Protein AF-R4WTL4-F1 (afdb_monomer_lite)

Radius of gyration: 28.11 Å; chains: 1; bounding box: 78×69×82 Å

Sequence (299 aa):
MRVRALAAEENAMTRKTMFRAWVLAWLVVAAVAWLGGCRKTAESGSTSSSSTAPAPPPAPSPQPASPPPPVQISDAAATATAGAAADEPGQLDQQVRINSFPSPVPPPSAETSPLTLMFVKAKAGHTTTFGDVEDALRDLIDAAGYDWRQFYAFPGGFAMVTRVEQTRPDWTPMPPPNRWAVNVGEIKNWSIAEVVRRFASAPSGFYQVLVFIVTDQPVVTSGKQATYSDLTSKLPPGADRLPSAISTRNTADGTRCTVLIYEFRKADGQDAAVVVPGSISARDHLQRSALWAGLAGAP

Foldseek 3Di:
DVVVVVVVVVVVVVVVVVVVVVVVVVVVVVVVVVVPDDDDDDDDDDDDDDDDDDDDDDDDDDDDDDDDDDDDDDDDDDDDDDDDDDPDPQPVLQPDAWAAADVLHADFLAKDDWFDLLLQDDDPPDFAFLLSSVVSVCVLLVVLVFPAWFWHDYVAAIKIKTAKAFAAPQLFTDDPPLRPQLCLDPCQFDFLQSSQVSQVPGDFGKIKMKMKDWHLDDRHYDPDNDWSVNSNDGGGTGDRDDGCNRRVHGRDDRTTIMMGMWMWGDDPPDGITTNPNHPDHPLSNCVSSVNNCSRNPPD

Structure (mmCIF, N/CA/C/O backbone):
data_AF-R4WTL4-F1
#
_entry.id   AF-R4WTL4-F1
#
loop_
_atom_site.group_PDB
_atom_site.id
_atom_site.type_symbol
_atom_site.label_atom_id
_atom_site.label_alt_id
_atom_site.label_comp_id
_atom_site.label_asym_id
_atom_site.label_entity_id
_atom_site.label_seq_id
_atom_site.pdbx_PDB_ins_code
_atom_site.Cartn_x
_atom_site.Cartn_y
_atom_site.Cartn_z
_atom_site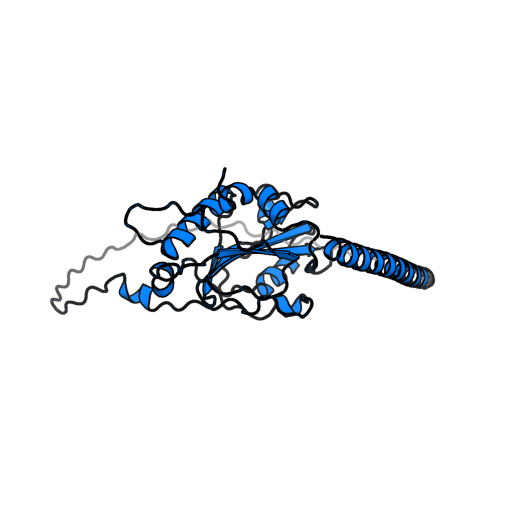.occupancy
_atom_site.B_iso_or_equiv
_atom_site.auth_seq_id
_atom_site.auth_comp_id
_atom_site.auth_asym_id
_atom_site.auth_atom_id
_atom_site.pdbx_PDB_model_num
ATOM 1 N N . MET A 1 1 ? -27.422 26.996 -10.472 1.00 51.03 1 MET A N 1
ATOM 2 C CA . MET A 1 1 ? -26.862 25.992 -11.412 1.00 51.03 1 MET A CA 1
ATOM 3 C C . MET A 1 1 ? -25.948 26.560 -12.507 1.00 51.03 1 MET A C 1
ATOM 5 O O . MET A 1 1 ? -25.062 25.833 -12.921 1.00 51.03 1 MET A O 1
ATOM 9 N N . ARG A 1 2 ? -26.063 27.828 -12.948 1.00 50.53 2 ARG A N 1
ATOM 10 C CA . ARG A 1 2 ? -25.213 28.378 -14.034 1.00 50.53 2 ARG A CA 1
ATOM 11 C C . ARG A 1 2 ? -23.758 28.735 -13.670 1.00 50.53 2 ARG A C 1
ATOM 13 O O . ARG A 1 2 ? -22.927 28.794 -14.562 1.00 50.53 2 ARG A O 1
ATOM 20 N N . VAL A 1 3 ? -23.417 28.910 -12.391 1.00 45.41 3 VAL A N 1
ATOM 21 C CA . VAL A 1 3 ? -22.061 29.348 -11.979 1.00 45.41 3 VAL A CA 1
ATOM 22 C C . VAL A 1 3 ? -21.034 28.199 -11.958 1.00 45.41 3 VAL A C 1
ATOM 24 O O . VAL A 1 3 ? -19.849 28.428 -12.157 1.00 45.41 3 VAL A O 1
ATOM 27 N N . ARG A 1 4 ? -21.470 26.938 -11.804 1.00 49.41 4 ARG A N 1
ATOM 28 C CA . ARG A 1 4 ? -20.560 25.771 -11.811 1.00 49.41 4 ARG A CA 1
ATOM 29 C C . ARG A 1 4 ? -20.096 25.342 -13.209 1.00 49.41 4 ARG A C 1
ATOM 31 O O . ARG A 1 4 ? -19.089 24.653 -13.304 1.00 49.41 4 ARG A O 1
ATOM 38 N N . ALA A 1 5 ? -20.794 25.747 -14.271 1.00 47.59 5 ALA A N 1
ATOM 39 C CA . ALA A 1 5 ? -20.421 25.391 -15.642 1.00 47.59 5 ALA A CA 1
ATOM 40 C C . ALA A 1 5 ? -19.234 26.225 -16.161 1.00 47.59 5 ALA A C 1
ATOM 42 O O . ALA A 1 5 ? -18.357 25.688 -16.829 1.00 47.59 5 ALA A O 1
ATOM 43 N N . LEU A 1 6 ? -19.150 27.503 -15.775 1.00 47.38 6 LEU A N 1
ATOM 44 C CA . LEU A 1 6 ? -18.104 28.412 -16.259 1.00 47.38 6 LEU A CA 1
ATOM 45 C C . LEU A 1 6 ? -16.716 28.100 -15.669 1.00 47.38 6 LEU A C 1
ATOM 47 O O . LEU A 1 6 ? -15.721 28.151 -16.383 1.00 47.38 6 LEU A O 1
ATOM 51 N N . ALA A 1 7 ? -16.643 27.658 -14.408 1.00 50.28 7 ALA A N 1
ATOM 52 C CA . ALA A 1 7 ? -15.371 27.286 -13.772 1.00 50.28 7 ALA A CA 1
ATOM 53 C C . ALA A 1 7 ? -14.751 25.981 -14.329 1.00 50.28 7 ALA A C 1
ATOM 55 O O . ALA A 1 7 ? -13.552 25.734 -14.174 1.00 50.28 7 ALA A O 1
ATOM 56 N N . ALA A 1 8 ? -15.561 25.131 -14.972 1.00 49.09 8 ALA A N 1
ATOM 57 C CA . ALA A 1 8 ? -15.088 23.901 -15.602 1.00 49.09 8 ALA A CA 1
ATOM 58 C C . ALA A 1 8 ? -14.494 24.159 -16.999 1.00 49.09 8 ALA A C 1
ATOM 60 O O . ALA A 1 8 ? -13.500 23.529 -17.364 1.00 49.09 8 ALA A O 1
ATOM 61 N N . GLU A 1 9 ? -15.048 25.111 -17.758 1.00 49.97 9 GLU A N 1
ATOM 62 C CA . GLU A 1 9 ? -14.515 25.485 -19.075 1.00 49.97 9 GLU A CA 1
ATOM 63 C C . GLU A 1 9 ? -13.200 26.265 -18.979 1.00 49.97 9 GLU A C 1
ATOM 65 O O . GLU A 1 9 ? -12.284 26.018 -19.769 1.00 49.97 9 GLU A O 1
ATOM 70 N N . GLU A 1 10 ? -13.049 27.124 -17.968 1.00 48.44 10 GLU A N 1
ATOM 71 C CA . GLU A 1 10 ? -11.828 27.916 -17.782 1.00 48.44 10 GLU A CA 1
ATOM 72 C C . GLU A 1 10 ? -10.608 27.021 -17.485 1.00 48.44 10 GLU A C 1
ATOM 74 O O . GLU A 1 10 ? -9.535 27.197 -18.059 1.00 48.44 10 GLU A O 1
ATOM 79 N N . ASN A 1 11 ? -10.791 25.949 -16.706 1.00 51.97 11 ASN A N 1
ATOM 80 C CA . ASN A 1 11 ? -9.730 24.975 -16.420 1.00 51.97 11 ASN A CA 1
ATOM 81 C C . ASN A 1 11 ? -9.366 24.073 -17.612 1.00 51.97 11 ASN A C 1
ATOM 83 O O . ASN A 1 11 ? -8.237 23.576 -17.695 1.00 51.97 11 ASN A O 1
ATOM 87 N N . ALA A 1 12 ? -10.296 23.841 -18.540 1.00 50.22 12 ALA A N 1
ATOM 88 C CA . ALA A 1 12 ? -10.045 23.016 -19.719 1.00 50.22 12 ALA A CA 1
ATOM 89 C C . ALA A 1 12 ? -9.210 23.760 -20.774 1.00 50.22 12 ALA A C 1
ATOM 91 O O . ALA A 1 12 ? -8.396 23.142 -21.472 1.00 50.22 12 ALA A O 1
ATOM 92 N N . MET A 1 13 ? -9.376 25.082 -20.879 1.00 45.28 13 MET A N 1
ATOM 93 C CA . MET A 1 13 ? -8.659 25.897 -21.860 1.00 45.28 13 MET A CA 1
ATOM 94 C C . MET A 1 13 ? -7.182 26.081 -21.476 1.00 45.28 13 MET A C 1
ATOM 96 O O . MET A 1 13 ? -6.308 25.932 -22.333 1.00 45.28 13 MET A O 1
ATOM 100 N N . THR A 1 14 ? -6.886 26.254 -20.185 1.00 57.16 14 THR A N 1
ATOM 101 C CA . THR A 1 14 ? -5.514 26.421 -19.669 1.00 57.16 14 THR A CA 1
ATOM 102 C C . THR A 1 14 ? -4.663 25.152 -19.816 1.00 57.16 14 THR A C 1
ATOM 104 O O . THR A 1 14 ? -3.465 25.222 -20.084 1.00 57.16 14 THR A O 1
ATOM 107 N N . ARG A 1 15 ? -5.272 23.960 -19.731 1.00 56.59 15 ARG A N 1
ATOM 108 C CA . ARG A 1 15 ? -4.551 22.685 -19.927 1.00 56.59 15 ARG A CA 1
ATOM 109 C C . ARG A 1 15 ? -4.169 22.439 -21.388 1.00 56.59 15 ARG A C 1
ATOM 111 O O . ARG A 1 15 ? -3.093 21.910 -21.659 1.00 56.59 15 ARG A O 1
ATOM 118 N N . LYS A 1 16 ? -5.013 22.847 -22.343 1.00 54.25 16 LYS A N 1
ATOM 119 C CA . LYS A 1 16 ? -4.735 22.670 -23.780 1.00 54.25 16 LYS A CA 1
ATOM 120 C C . LYS A 1 16 ? -3.646 23.617 -24.287 1.00 54.25 16 LYS A C 1
ATOM 122 O O . LYS A 1 16 ? -2.860 23.225 -25.151 1.00 54.25 16 LYS A O 1
ATOM 127 N N . THR A 1 17 ? -3.574 24.836 -23.756 1.00 58.09 17 THR A N 1
ATOM 128 C CA . THR A 1 17 ? -2.528 25.803 -24.121 1.00 58.09 17 THR A CA 1
ATOM 129 C C . THR A 1 17 ? -1.174 25.432 -23.519 1.00 58.09 17 THR A C 1
ATOM 131 O O . THR A 1 17 ? -0.177 25.471 -24.240 1.00 58.09 17 THR A O 1
ATOM 134 N N . MET A 1 18 ? -1.132 24.947 -22.271 1.00 60.22 18 MET A N 1
ATOM 135 C CA . MET A 1 18 ? 0.112 24.433 -21.676 1.00 60.22 18 MET A CA 1
ATOM 136 C C . MET A 1 18 ? 0.641 23.183 -22.395 1.00 60.22 18 MET A C 1
ATOM 138 O O . MET A 1 18 ? 1.841 23.091 -22.645 1.00 60.22 18 MET A O 1
ATOM 142 N N . PHE A 1 19 ? -0.231 22.255 -22.811 1.00 58.75 19 PHE A N 1
ATOM 143 C CA . PHE A 1 19 ? 0.191 21.053 -23.545 1.00 58.75 19 PHE A CA 1
ATOM 144 C C . PHE A 1 19 ? 0.849 21.387 -24.896 1.00 58.75 19 PHE A C 1
ATOM 146 O O . PHE A 1 19 ? 1.869 20.806 -25.259 1.00 58.75 19 PHE A O 1
ATOM 153 N N . ARG A 1 20 ? 0.318 22.377 -25.627 1.00 63.06 20 ARG A N 1
ATOM 154 C CA . ARG A 1 20 ? 0.889 22.820 -26.911 1.00 63.06 20 ARG A CA 1
ATOM 155 C C . ARG A 1 20 ? 2.238 23.525 -26.754 1.00 63.06 20 ARG A C 1
ATOM 157 O O . ARG A 1 20 ? 3.130 23.286 -27.564 1.00 63.06 20 ARG A O 1
ATOM 164 N N . ALA A 1 21 ? 2.405 24.340 -25.712 1.00 57.75 21 ALA A N 1
ATOM 165 C CA . ALA A 1 21 ? 3.688 24.973 -25.408 1.00 57.75 21 ALA A CA 1
ATOM 166 C C . ALA A 1 21 ? 4.765 23.934 -25.033 1.00 57.75 21 ALA A C 1
ATOM 168 O O . ALA A 1 21 ? 5.920 24.063 -25.435 1.00 57.75 21 ALA A O 1
ATOM 169 N N . TRP A 1 22 ? 4.373 22.865 -24.333 1.00 58.09 22 TRP A N 1
ATOM 170 C CA . TRP A 1 22 ? 5.284 21.800 -23.908 1.00 58.09 22 TRP A CA 1
ATOM 171 C C . TRP A 1 22 ? 5.777 20.924 -25.074 1.00 58.09 22 TRP A C 1
ATOM 173 O O . TRP A 1 22 ? 6.963 20.610 -25.149 1.00 58.09 22 TRP A O 1
ATOM 183 N N . VAL A 1 23 ? 4.906 20.603 -26.041 1.00 65.94 23 VAL A N 1
ATOM 184 C CA . VAL A 1 23 ? 5.287 19.845 -27.254 1.00 65.94 23 VAL A CA 1
ATOM 185 C C . VAL A 1 23 ? 6.267 20.632 -28.136 1.00 65.94 23 VAL A C 1
ATOM 187 O O . VAL A 1 23 ? 7.216 20.057 -28.669 1.00 65.94 23 VAL A O 1
ATOM 190 N N . LEU A 1 24 ? 6.088 21.951 -28.257 1.00 56.62 24 LEU A N 1
ATOM 191 C CA . LEU A 1 24 ? 7.000 22.813 -29.018 1.00 56.62 24 LEU A CA 1
ATOM 192 C C . LEU A 1 24 ? 8.387 22.920 -28.369 1.00 56.62 24 LEU A C 1
ATOM 194 O O . LEU A 1 24 ? 9.389 22.857 -29.077 1.00 56.62 24 LEU A O 1
ATOM 198 N N . ALA A 1 25 ? 8.466 23.007 -27.037 1.00 52.69 25 ALA A N 1
ATOM 199 C CA . ALA A 1 25 ? 9.746 23.021 -26.326 1.00 52.69 25 ALA A CA 1
ATOM 200 C C . ALA A 1 25 ? 10.532 21.706 -26.510 1.00 52.69 25 ALA A C 1
ATOM 202 O O . ALA A 1 25 ? 11.751 21.730 -26.679 1.00 52.69 25 ALA A O 1
ATOM 203 N N . TRP A 1 26 ? 9.838 20.564 -26.554 1.00 57.81 26 TRP A N 1
ATOM 204 C CA . TRP A 1 26 ? 10.463 19.253 -26.767 1.00 57.81 26 TRP A CA 1
ATOM 205 C C . TRP A 1 26 ? 11.037 19.073 -28.180 1.00 57.81 26 TRP A C 1
ATOM 207 O O . TRP A 1 26 ? 12.121 18.510 -28.342 1.00 57.81 26 TRP A O 1
ATOM 217 N N . LEU A 1 27 ? 10.361 19.598 -29.207 1.00 51.81 27 LEU A N 1
ATOM 218 C CA . LEU A 1 27 ? 10.847 19.527 -30.591 1.00 51.81 27 LEU A CA 1
ATOM 219 C C . LEU A 1 27 ? 12.127 20.349 -30.816 1.00 51.81 27 LEU A C 1
ATOM 221 O O . LEU A 1 27 ? 12.984 19.940 -31.599 1.00 51.81 27 LEU A O 1
ATOM 225 N N . VAL A 1 28 ? 12.305 21.460 -30.094 1.00 54.47 28 VAL A N 1
ATOM 226 C CA . VAL A 1 28 ? 13.526 22.283 -30.178 1.00 54.47 28 VAL A CA 1
ATOM 227 C C . VAL A 1 28 ? 14.729 21.568 -29.553 1.00 54.47 28 VAL A C 1
ATOM 229 O O . VAL A 1 28 ? 15.818 21.593 -30.122 1.00 54.47 28 VAL A O 1
ATOM 232 N N . VAL A 1 29 ? 14.545 20.861 -28.434 1.00 54.88 29 VAL A N 1
ATOM 233 C CA . VAL A 1 29 ? 15.631 20.103 -27.780 1.00 54.88 29 VAL A CA 1
ATOM 234 C C . VAL A 1 29 ? 16.061 18.895 -28.622 1.00 54.88 29 VAL A C 1
ATOM 236 O O . VAL A 1 29 ? 17.257 18.631 -28.755 1.00 54.88 29 VAL A O 1
ATOM 239 N N . ALA A 1 30 ? 15.113 18.205 -29.265 1.00 53.53 30 ALA A N 1
ATOM 240 C CA . ALA A 1 30 ? 15.418 17.086 -30.157 1.00 53.53 30 ALA A CA 1
ATOM 241 C C . ALA A 1 30 ? 16.208 17.518 -31.411 1.00 53.53 30 ALA A C 1
ATOM 243 O O . ALA A 1 30 ? 17.108 16.800 -31.849 1.00 53.53 30 ALA A O 1
ATOM 244 N N . ALA A 1 31 ? 15.934 18.709 -31.955 1.00 50.91 31 ALA A N 1
ATOM 245 C CA . ALA A 1 31 ? 16.656 19.239 -33.113 1.00 50.91 31 ALA A CA 1
ATOM 246 C C . ALA A 1 31 ? 18.122 19.600 -32.797 1.00 50.91 31 ALA A C 1
ATOM 248 O O . ALA A 1 31 ? 18.999 19.419 -33.642 1.00 50.91 31 ALA A O 1
ATOM 249 N N . VAL A 1 32 ? 18.418 20.053 -31.573 1.00 53.97 32 VAL A N 1
ATOM 250 C CA . VAL A 1 32 ? 19.789 20.405 -31.155 1.00 53.97 32 VAL A CA 1
ATOM 251 C C . VAL A 1 32 ? 20.651 19.157 -30.915 1.00 53.97 32 VAL A C 1
ATOM 253 O O . VAL A 1 32 ? 21.849 19.174 -31.195 1.00 53.97 32 VAL A O 1
ATOM 256 N N . ALA A 1 33 ? 20.054 18.041 -30.486 1.00 50.78 33 ALA A N 1
ATOM 257 C CA . ALA A 1 33 ? 20.776 16.786 -30.258 1.00 50.78 33 ALA A CA 1
ATOM 258 C C . ALA A 1 33 ? 21.226 16.080 -31.555 1.00 50.78 33 ALA A C 1
ATOM 260 O O . ALA A 1 33 ? 22.200 15.329 -31.539 1.00 50.78 33 ALA A O 1
ATOM 261 N N . TRP A 1 34 ? 20.566 16.336 -32.689 1.00 47.62 34 TRP A N 1
ATOM 262 C CA . TRP A 1 34 ? 20.888 15.682 -33.966 1.00 47.62 34 TRP A CA 1
ATOM 263 C C . TRP A 1 34 ? 22.010 16.373 -34.760 1.00 47.62 34 TRP A C 1
ATOM 265 O O . TRP A 1 34 ? 22.613 15.763 -35.638 1.00 47.62 34 TRP A O 1
ATOM 275 N N . LEU A 1 35 ? 22.354 17.621 -34.425 1.00 49.34 35 LEU A N 1
ATOM 276 C CA . LEU A 1 35 ? 23.374 18.403 -35.141 1.00 49.34 35 LEU A CA 1
ATOM 277 C C . LEU A 1 35 ? 24.801 18.271 -34.566 1.00 49.34 35 LEU A C 1
ATOM 279 O O . LEU A 1 35 ? 25.742 18.795 -35.154 1.00 49.34 35 LEU A O 1
ATOM 283 N N . GLY A 1 36 ? 24.995 17.561 -33.446 1.00 45.31 36 GLY A N 1
ATOM 284 C CA . GLY A 1 36 ? 26.284 17.506 -32.732 1.00 45.31 36 GLY A CA 1
ATOM 285 C C . GLY A 1 36 ? 27.155 16.257 -32.940 1.00 45.31 36 GLY A C 1
ATOM 286 O O . GLY A 1 36 ? 28.262 16.199 -32.410 1.00 45.31 36 GLY A O 1
ATOM 287 N N . GLY A 1 37 ? 26.692 15.242 -33.674 1.00 42.66 37 GLY A N 1
ATOM 288 C CA . GLY A 1 37 ? 27.265 13.888 -33.623 1.00 42.66 37 GLY A CA 1
ATOM 289 C C . GLY A 1 37 ? 27.969 13.404 -34.891 1.00 42.66 37 GLY A C 1
ATOM 290 O O . GLY A 1 37 ? 27.607 12.357 -35.413 1.00 42.66 37 GLY A O 1
ATOM 291 N N . CYS A 1 38 ? 28.971 14.124 -35.401 1.00 45.25 38 CYS A N 1
ATOM 292 C CA . CYS A 1 38 ? 29.872 13.608 -36.442 1.00 45.25 38 CYS A CA 1
ATOM 293 C C . CYS A 1 38 ? 31.313 14.058 -36.184 1.00 45.25 38 CYS A C 1
ATOM 295 O O . CYS A 1 38 ? 31.744 15.110 -36.653 1.00 45.25 38 CYS A O 1
ATOM 297 N N . ARG A 1 39 ? 32.097 13.235 -35.479 1.00 43.69 39 ARG A N 1
ATOM 298 C CA . ARG A 1 39 ? 33.560 13.254 -35.601 1.00 43.69 39 ARG A CA 1
ATOM 299 C C . ARG A 1 39 ? 34.086 11.841 -35.832 1.00 43.69 39 ARG A C 1
ATOM 301 O O . ARG A 1 39 ? 34.085 10.997 -34.947 1.00 43.69 39 ARG A O 1
ATOM 308 N N . LYS A 1 40 ? 34.492 11.644 -37.086 1.00 43.22 40 LYS A N 1
ATOM 309 C CA . LYS A 1 40 ? 35.338 10.580 -37.630 1.00 43.22 40 LYS A CA 1
ATOM 310 C C . LYS A 1 40 ? 36.689 10.579 -36.910 1.00 43.22 40 LYS A C 1
ATOM 312 O O . LYS A 1 40 ? 37.323 11.631 -36.837 1.00 43.22 40 LYS A O 1
ATOM 317 N N . THR A 1 41 ? 37.174 9.406 -36.523 1.00 46.19 41 THR A N 1
ATOM 318 C CA . THR A 1 41 ? 38.596 9.178 -36.239 1.00 46.19 41 THR A CA 1
ATOM 319 C C . THR A 1 41 ? 39.066 8.029 -37.119 1.00 46.19 41 THR A C 1
ATOM 321 O O . THR A 1 41 ? 38.435 6.974 -37.155 1.00 46.19 41 THR A O 1
ATOM 324 N N . ALA A 1 42 ? 40.119 8.287 -37.889 1.00 44.50 42 ALA A N 1
ATOM 325 C CA . ALA A 1 42 ? 40.724 7.361 -38.831 1.00 44.50 42 ALA A CA 1
ATOM 326 C C . ALA A 1 42 ? 41.798 6.489 -38.156 1.00 44.50 42 ALA A C 1
ATOM 328 O O . ALA A 1 42 ? 42.539 6.963 -37.300 1.00 44.50 42 ALA A O 1
ATOM 329 N N . GLU A 1 43 ? 41.812 5.223 -38.575 1.00 44.03 43 GLU A N 1
ATOM 330 C CA . GLU A 1 43 ? 42.943 4.319 -38.840 1.00 44.03 43 GLU A CA 1
ATOM 331 C C . GLU A 1 43 ? 44.359 4.668 -38.342 1.00 44.03 43 GLU A C 1
ATOM 333 O O . GLU A 1 43 ? 44.939 5.680 -38.731 1.00 44.03 43 GLU A O 1
ATOM 338 N N . SER A 1 44 ? 44.989 3.695 -37.666 1.00 43.28 44 SER A N 1
ATOM 339 C CA . SER A 1 44 ? 46.359 3.271 -37.995 1.00 43.28 44 SER A CA 1
ATOM 340 C C . SER A 1 44 ? 46.668 1.848 -37.487 1.00 43.28 44 SER A C 1
ATOM 342 O O . SER A 1 44 ? 46.649 1.588 -36.288 1.00 43.28 44 SER A O 1
ATOM 344 N N . GLY A 1 45 ? 46.915 0.932 -38.430 1.00 37.69 45 GLY A N 1
ATOM 345 C CA . GLY A 1 45 ? 48.134 0.112 -38.525 1.00 37.69 45 GLY A CA 1
ATOM 346 C C . GLY A 1 45 ? 48.573 -0.851 -37.406 1.00 37.69 45 GLY A C 1
ATOM 347 O O . GLY A 1 45 ? 49.234 -0.449 -36.459 1.00 37.69 45 GLY A O 1
ATOM 348 N N . SER A 1 46 ? 48.411 -2.151 -37.699 1.00 41.50 46 SER A N 1
ATOM 349 C CA . SER A 1 46 ? 49.399 -3.250 -37.557 1.00 41.50 46 SER A CA 1
ATOM 350 C C . SER A 1 46 ? 49.971 -3.639 -36.179 1.00 41.50 46 SER A C 1
ATOM 352 O O . SER A 1 46 ? 50.784 -2.924 -35.609 1.00 41.50 46 SER A O 1
ATOM 354 N N . THR A 1 47 ? 49.750 -4.887 -35.745 1.00 38.41 47 THR A N 1
ATOM 355 C CA . THR A 1 47 ? 50.713 -6.012 -35.873 1.00 38.41 47 THR A CA 1
ATOM 356 C C . THR A 1 47 ? 50.225 -7.254 -35.118 1.00 38.41 47 THR A C 1
ATOM 358 O O . THR A 1 47 ? 49.659 -7.189 -34.032 1.00 38.41 47 THR A O 1
ATOM 361 N N . SER A 1 48 ? 50.441 -8.402 -35.751 1.00 45.44 48 SER A N 1
ATOM 362 C CA . SER A 1 48 ? 50.163 -9.753 -35.277 1.00 45.44 48 SER A CA 1
ATOM 363 C C . SER A 1 48 ? 51.025 -10.138 -34.073 1.00 45.44 48 SER A C 1
ATOM 365 O O . SER A 1 48 ? 52.227 -9.894 -34.088 1.00 45.44 48 SER A O 1
ATOM 367 N N . SER A 1 49 ? 50.448 -10.845 -33.097 1.00 47.19 49 SER A N 1
ATOM 368 C CA . SER A 1 49 ? 51.132 -11.869 -32.288 1.00 47.19 49 SER A CA 1
ATOM 369 C C . SER A 1 49 ? 50.099 -12.725 -31.557 1.00 47.19 49 SER A C 1
ATOM 371 O O . SER A 1 49 ? 49.481 -12.314 -30.579 1.00 47.19 49 SER A O 1
ATOM 373 N N . SER A 1 50 ? 49.910 -13.935 -32.069 1.00 48.69 50 SER A N 1
ATOM 374 C CA . SER A 1 50 ? 49.245 -15.051 -31.408 1.00 48.69 50 SER A CA 1
ATOM 375 C C . SER A 1 50 ? 50.058 -15.486 -30.185 1.00 48.69 50 SER A C 1
ATOM 377 O O . SER A 1 50 ? 51.146 -16.037 -30.343 1.00 48.69 50 SER A O 1
ATOM 379 N N . SER A 1 51 ? 49.529 -15.258 -28.982 1.00 54.06 51 SER A N 1
ATOM 380 C CA . SER A 1 51 ? 50.025 -15.869 -27.745 1.00 54.06 51 SER A CA 1
ATOM 381 C C . SER A 1 51 ? 48.949 -16.797 -27.192 1.00 54.06 51 SER A C 1
ATOM 383 O O . SER A 1 51 ? 47.934 -16.364 -26.647 1.00 54.06 51 SER A O 1
ATOM 385 N N . THR A 1 52 ? 49.153 -18.091 -27.418 1.00 48.41 52 THR A N 1
ATOM 386 C CA . THR A 1 52 ? 48.344 -19.182 -26.880 1.00 48.41 52 THR A CA 1
ATOM 387 C C . THR A 1 52 ? 48.626 -19.295 -25.383 1.00 48.41 52 THR A C 1
ATOM 389 O O . THR A 1 52 ? 49.690 -19.762 -24.983 1.00 48.41 52 THR A O 1
ATOM 392 N N . ALA A 1 53 ? 47.685 -18.853 -24.548 1.00 57.78 53 ALA A N 1
ATOM 393 C CA . ALA A 1 53 ? 47.737 -19.094 -23.110 1.00 57.78 53 ALA A CA 1
ATOM 394 C C . ALA A 1 53 ? 47.494 -20.593 -22.822 1.00 57.78 53 ALA A C 1
ATOM 396 O O . ALA A 1 53 ? 46.566 -21.172 -23.395 1.00 57.78 53 ALA A O 1
ATOM 397 N N . PRO A 1 54 ? 48.298 -21.245 -21.961 1.00 65.81 54 PRO A N 1
ATOM 398 C CA . PRO A 1 54 ? 48.067 -22.633 -21.581 1.00 65.81 54 PRO A CA 1
ATOM 399 C C . PRO A 1 54 ? 46.799 -22.763 -20.727 1.00 65.81 54 PRO A C 1
ATOM 401 O O . PRO A 1 54 ? 46.488 -21.899 -19.905 1.00 65.81 54 PRO A O 1
ATOM 404 N N . ALA A 1 55 ? 46.069 -23.858 -20.938 1.00 68.38 55 ALA A N 1
ATOM 405 C CA . ALA A 1 55 ? 44.852 -24.185 -20.208 1.00 68.38 55 ALA A CA 1
ATOM 406 C C . ALA A 1 55 ? 45.116 -24.315 -18.691 1.00 68.38 55 ALA A C 1
ATOM 408 O O . ALA A 1 55 ? 46.151 -24.863 -18.298 1.00 68.38 55 ALA A O 1
ATOM 409 N N . PRO A 1 56 ? 44.192 -23.848 -17.829 1.00 74.56 56 PRO A N 1
ATOM 410 C CA . PRO A 1 56 ? 44.300 -24.047 -16.390 1.00 74.56 56 PRO A CA 1
ATOM 411 C C . PRO A 1 56 ? 44.181 -25.542 -16.033 1.00 74.56 56 PRO A C 1
ATOM 413 O O . PRO A 1 56 ? 43.456 -26.279 -16.709 1.00 74.56 56 PRO A O 1
ATOM 416 N N . PRO A 1 57 ? 44.870 -26.008 -14.975 1.00 77.50 57 PRO A N 1
ATOM 417 C CA . PRO A 1 57 ? 44.767 -27.388 -14.517 1.00 77.50 57 PRO A CA 1
ATOM 418 C C . PRO A 1 57 ? 43.344 -27.711 -14.022 1.00 77.50 57 PRO A C 1
ATOM 420 O O . PRO A 1 57 ? 42.651 -26.824 -13.513 1.00 77.50 57 PRO A O 1
ATOM 423 N N . PRO A 1 58 ? 42.896 -28.974 -14.150 1.00 72.69 58 PRO A N 1
ATOM 424 C CA . PRO A 1 58 ? 41.579 -29.397 -13.692 1.00 72.69 58 PRO A CA 1
ATOM 425 C C . PRO A 1 58 ? 41.439 -29.236 -12.173 1.00 72.69 58 PRO A C 1
ATOM 427 O O . PRO A 1 58 ? 42.363 -29.522 -11.410 1.00 72.69 58 PRO A O 1
ATOM 430 N N . ALA A 1 59 ? 40.257 -28.786 -11.747 1.00 68.50 59 ALA A N 1
ATOM 431 C CA . ALA A 1 59 ? 39.899 -28.665 -10.341 1.00 68.50 59 ALA A CA 1
ATOM 432 C C . ALA A 1 59 ? 39.949 -30.040 -9.639 1.00 68.50 59 ALA A C 1
ATOM 434 O O . ALA A 1 59 ? 39.530 -31.039 -10.232 1.00 68.50 59 ALA A O 1
ATOM 435 N N . PRO A 1 60 ? 40.433 -30.114 -8.386 1.00 70.12 60 PRO A N 1
ATOM 436 C CA . PRO A 1 60 ? 40.423 -31.350 -7.616 1.00 70.12 60 PRO A CA 1
ATOM 437 C C . PRO A 1 60 ? 38.986 -31.807 -7.334 1.00 70.12 60 PRO A C 1
ATOM 439 O O . PRO A 1 60 ? 38.121 -31.011 -6.964 1.00 70.12 60 PRO A O 1
ATOM 442 N N . SER A 1 61 ? 38.748 -33.107 -7.504 1.00 70.00 61 SER A N 1
ATOM 443 C CA . SER A 1 61 ? 37.479 -33.769 -7.205 1.00 70.00 61 SER A CA 1
ATOM 444 C C . SER A 1 61 ? 37.058 -33.546 -5.743 1.00 70.00 61 SER A C 1
ATOM 446 O O . SER A 1 61 ? 37.908 -33.634 -4.852 1.00 70.00 61 SER A O 1
ATOM 448 N N . PRO A 1 62 ? 35.764 -33.310 -5.457 1.00 64.25 62 PRO A N 1
ATOM 449 C CA . PRO A 1 62 ? 35.278 -33.186 -4.088 1.00 64.25 62 PRO A CA 1
ATOM 450 C C . PRO A 1 62 ? 35.462 -34.510 -3.331 1.00 64.25 62 PRO A C 1
ATOM 452 O O . PRO A 1 62 ? 34.966 -35.556 -3.754 1.00 64.25 62 PRO A O 1
ATOM 455 N N . GLN A 1 63 ? 36.182 -34.463 -2.207 1.00 67.88 63 GLN A N 1
ATOM 456 C CA . GLN A 1 63 ? 36.241 -35.571 -1.255 1.00 67.88 63 GLN A CA 1
ATOM 457 C C . GLN A 1 63 ? 34.855 -35.793 -0.618 1.00 67.88 63 GLN A C 1
ATOM 459 O O . GLN A 1 63 ? 34.187 -34.816 -0.268 1.00 67.88 63 GLN A O 1
ATOM 464 N N . PRO A 1 64 ? 34.424 -37.052 -0.419 1.00 66.50 64 PRO A N 1
ATOM 465 C CA . PRO A 1 64 ? 33.239 -37.367 0.371 1.00 66.50 64 PRO A CA 1
ATOM 466 C C . PRO A 1 64 ? 33.391 -36.834 1.800 1.00 66.50 64 PRO A C 1
ATOM 468 O O . PRO A 1 64 ? 34.387 -37.114 2.467 1.00 66.50 64 PRO A O 1
ATOM 471 N N . ALA A 1 65 ? 32.403 -36.070 2.265 1.00 64.00 65 ALA A N 1
ATOM 472 C CA . ALA A 1 65 ? 32.338 -35.606 3.643 1.00 64.00 65 ALA A CA 1
ATOM 473 C C . ALA A 1 65 ? 32.216 -36.803 4.601 1.00 64.00 65 ALA A C 1
ATOM 475 O O . ALA A 1 65 ? 31.351 -37.664 4.429 1.00 64.00 65 ALA A O 1
ATOM 476 N N . SER A 1 66 ? 33.078 -36.845 5.616 1.00 67.25 66 SER A N 1
ATOM 477 C CA . SER A 1 66 ? 32.975 -37.792 6.725 1.00 67.25 66 SER A CA 1
ATOM 478 C C . SER A 1 66 ? 31.644 -37.606 7.470 1.00 67.25 66 SER A C 1
ATOM 480 O O . SER A 1 66 ? 31.217 -36.463 7.662 1.00 67.25 66 SER A O 1
ATOM 482 N N . PRO A 1 67 ? 30.986 -38.688 7.923 1.00 70.75 67 PRO A N 1
ATOM 483 C CA . PRO A 1 67 ? 29.766 -38.583 8.716 1.00 70.75 67 PRO A CA 1
ATOM 484 C C . PRO A 1 67 ? 30.039 -37.906 10.073 1.00 70.75 67 PRO A C 1
ATOM 486 O O . PRO A 1 67 ? 31.116 -38.097 10.648 1.00 70.75 67 PRO A O 1
ATOM 489 N N . PRO A 1 68 ? 29.080 -37.125 10.605 1.00 70.75 68 PRO A N 1
ATOM 490 C CA . PRO A 1 68 ? 29.215 -36.502 11.915 1.00 70.75 68 PRO A CA 1
ATOM 491 C C . PRO A 1 68 ? 29.234 -37.559 13.036 1.00 70.75 68 PRO A C 1
ATOM 493 O O . PRO A 1 68 ? 28.554 -38.585 12.928 1.00 70.75 68 PRO A O 1
ATOM 496 N N . PRO A 1 69 ? 29.983 -37.321 14.128 1.00 67.38 69 PRO A N 1
ATOM 497 C CA . PRO A 1 69 ? 29.965 -38.188 15.299 1.00 67.38 69 PRO A CA 1
ATOM 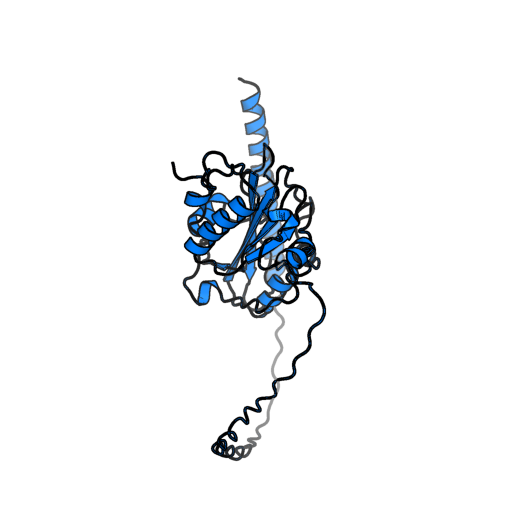498 C C . PRO A 1 69 ? 28.596 -38.143 16.009 1.00 67.38 69 PRO A C 1
ATOM 500 O O . PRO A 1 69 ? 27.914 -37.115 15.971 1.00 67.38 69 PRO A O 1
ATOM 503 N N . PRO A 1 70 ? 28.182 -39.241 16.666 1.00 56.56 70 PRO A N 1
ATOM 504 C CA . PRO A 1 70 ? 26.898 -39.323 17.347 1.00 56.56 70 PRO A CA 1
ATOM 505 C C . PRO A 1 70 ? 26.812 -38.391 18.564 1.00 56.56 70 PRO A C 1
ATOM 507 O O . PRO A 1 70 ? 27.756 -38.237 19.339 1.00 56.56 70 PRO A O 1
ATOM 510 N N . VAL A 1 71 ? 25.627 -37.797 18.709 1.00 49.53 71 VAL A N 1
ATOM 511 C CA . VAL A 1 71 ? 25.187 -36.916 19.795 1.00 49.53 71 VAL A CA 1
ATOM 512 C C . VAL A 1 71 ? 25.298 -37.630 21.145 1.00 49.53 71 VAL A C 1
ATOM 514 O O . VAL A 1 71 ? 24.722 -38.701 21.328 1.00 49.53 71 VAL A O 1
ATOM 517 N N . GLN A 1 72 ? 25.985 -37.012 22.109 1.00 45.41 72 GLN A N 1
ATOM 518 C CA . GLN A 1 72 ? 25.879 -37.389 23.518 1.00 45.41 72 GLN A CA 1
ATOM 519 C C . GLN A 1 72 ? 24.753 -36.580 24.165 1.00 45.41 72 GLN A C 1
ATOM 521 O O . GLN A 1 72 ? 24.871 -35.373 24.368 1.00 45.41 72 GLN A O 1
ATOM 526 N N . ILE A 1 73 ? 23.647 -37.263 24.456 1.00 49.09 73 ILE A N 1
ATOM 527 C CA . ILE A 1 73 ? 22.593 -36.782 25.347 1.00 49.09 73 ILE A CA 1
ATOM 528 C C . ILE A 1 73 ? 23.083 -37.087 26.763 1.00 49.09 73 ILE A C 1
ATOM 530 O O . ILE A 1 73 ? 23.152 -38.251 27.152 1.00 49.09 73 ILE A O 1
ATOM 534 N N . SER A 1 74 ? 23.469 -36.051 27.503 1.00 50.38 74 SER A N 1
ATOM 535 C CA . SER A 1 74 ? 23.729 -36.158 28.937 1.00 50.38 74 SER A CA 1
ATOM 536 C C . SER A 1 74 ? 22.514 -35.651 29.697 1.00 50.38 74 SER A C 1
ATOM 538 O O . SER A 1 74 ? 22.255 -34.449 29.742 1.00 50.38 74 SER A O 1
ATOM 540 N N . ASP A 1 75 ? 21.796 -36.596 30.298 1.00 47.22 75 ASP A N 1
ATOM 541 C CA . ASP A 1 75 ? 20.858 -36.359 31.386 1.00 47.22 75 ASP A CA 1
ATOM 542 C C . ASP A 1 75 ? 21.610 -35.789 32.594 1.00 47.22 75 ASP A C 1
ATOM 544 O O . ASP A 1 75 ? 22.511 -36.421 33.147 1.00 47.22 75 ASP A O 1
ATOM 548 N N . ALA A 1 76 ? 21.214 -34.598 33.033 1.00 40.81 76 ALA A N 1
ATOM 549 C CA . ALA A 1 76 ? 21.554 -34.088 34.351 1.00 40.81 76 ALA A CA 1
ATOM 550 C C . ALA A 1 76 ? 20.346 -33.345 34.922 1.00 40.81 76 ALA A C 1
ATOM 552 O O . ALA A 1 76 ? 20.129 -32.157 34.688 1.00 40.81 76 ALA A O 1
ATOM 553 N N . ALA A 1 77 ? 19.550 -34.095 35.680 1.00 43.44 77 ALA A N 1
ATOM 554 C CA . ALA A 1 77 ? 18.582 -33.558 36.613 1.00 43.44 77 ALA A CA 1
ATOM 555 C C . ALA A 1 77 ? 19.312 -32.731 37.684 1.00 43.44 77 ALA A C 1
ATOM 557 O O . ALA A 1 77 ? 20.154 -33.253 38.415 1.00 43.44 77 ALA A O 1
ATOM 558 N N . ALA A 1 78 ? 18.960 -31.453 37.796 1.00 41.84 78 ALA A N 1
ATOM 559 C CA . ALA A 1 78 ? 19.293 -30.626 38.945 1.00 41.84 78 ALA A CA 1
ATOM 560 C C . ALA A 1 78 ? 18.051 -29.836 39.359 1.00 41.84 78 ALA A C 1
ATOM 562 O O . ALA A 1 78 ? 17.590 -28.921 38.680 1.00 41.84 78 ALA A O 1
ATOM 563 N N . THR A 1 79 ? 17.498 -30.256 40.488 1.00 42.06 79 THR A N 1
ATOM 564 C CA . THR A 1 79 ? 16.406 -29.636 41.225 1.00 42.06 79 THR A CA 1
ATOM 565 C C . THR A 1 79 ? 16.834 -28.248 41.705 1.00 42.06 79 THR A C 1
ATOM 567 O O . THR A 1 79 ? 17.741 -28.135 42.528 1.00 42.06 79 THR A O 1
ATOM 570 N N . ALA A 1 80 ? 16.163 -27.196 41.237 1.00 39.59 80 ALA A N 1
ATOM 571 C CA . ALA A 1 80 ? 16.254 -25.860 41.817 1.00 39.59 80 ALA A CA 1
ATOM 572 C C . ALA A 1 80 ? 14.848 -25.257 41.930 1.00 39.59 80 ALA A C 1
ATOM 574 O O . ALA A 1 80 ? 14.247 -24.808 40.958 1.00 39.59 80 ALA A O 1
ATOM 575 N N . THR A 1 81 ? 14.324 -25.276 43.153 1.00 45.84 81 THR A N 1
ATOM 576 C CA . THR A 1 81 ? 13.150 -24.514 43.578 1.00 45.84 81 THR A CA 1
ATOM 577 C C . THR A 1 81 ? 13.585 -23.079 43.864 1.00 45.84 81 THR A C 1
ATOM 579 O O . THR A 1 81 ? 14.288 -22.872 44.849 1.00 45.84 81 THR A O 1
ATOM 582 N N . ALA A 1 82 ? 13.161 -22.103 43.054 1.00 39.12 82 ALA A N 1
ATOM 583 C CA . ALA A 1 82 ? 13.020 -20.692 43.444 1.00 39.12 82 ALA A CA 1
ATOM 584 C C . ALA A 1 82 ? 12.418 -19.846 42.304 1.00 39.12 82 ALA A C 1
ATOM 586 O O . ALA A 1 82 ? 12.971 -19.804 41.212 1.00 39.12 82 ALA A O 1
ATOM 587 N N . GLY A 1 83 ? 11.351 -19.097 42.604 1.00 33.97 83 GLY A N 1
ATOM 588 C CA . GLY A 1 83 ? 11.012 -17.861 41.889 1.00 33.97 83 GLY A CA 1
ATOM 589 C C . GLY A 1 83 ? 9.969 -17.979 40.783 1.00 33.97 83 GLY A C 1
ATOM 590 O O . GLY A 1 83 ? 10.290 -18.168 39.617 1.00 33.97 83 GLY A O 1
ATOM 591 N N . ALA A 1 84 ? 8.709 -17.767 41.155 1.00 48.94 84 ALA A N 1
ATOM 592 C CA . ALA A 1 84 ? 7.641 -17.429 40.232 1.00 48.94 84 ALA A CA 1
ATOM 593 C C . ALA A 1 84 ? 7.952 -16.114 39.493 1.00 48.94 84 ALA A C 1
ATOM 595 O O . ALA A 1 84 ? 7.905 -15.038 40.081 1.00 48.94 84 ALA A O 1
ATOM 596 N N . ALA A 1 85 ? 8.234 -16.219 38.202 1.00 43.75 85 ALA A N 1
ATOM 597 C CA . ALA A 1 85 ? 7.958 -15.205 37.197 1.00 43.75 85 ALA A CA 1
ATOM 598 C C . ALA A 1 85 ? 7.811 -15.972 35.883 1.00 43.75 85 ALA A C 1
ATOM 600 O O . ALA A 1 85 ? 8.778 -16.204 35.163 1.00 43.75 85 ALA A O 1
ATOM 601 N N . ALA A 1 86 ? 6.602 -16.471 35.630 1.00 48.31 86 ALA A N 1
ATOM 602 C CA . ALA A 1 86 ? 6.237 -16.812 34.271 1.00 48.31 86 ALA A CA 1
ATOM 603 C C . ALA A 1 86 ? 6.335 -15.503 33.481 1.00 48.31 86 ALA A C 1
ATOM 605 O O . ALA A 1 86 ? 5.555 -14.586 33.732 1.00 48.31 86 ALA A O 1
ATOM 606 N N . ASP A 1 87 ? 7.341 -15.396 32.614 1.00 46.06 87 ASP A N 1
ATOM 607 C CA . ASP A 1 87 ? 7.360 -14.417 31.534 1.00 46.06 87 ASP A CA 1
ATOM 608 C C . ASP A 1 87 ? 6.034 -14.574 30.784 1.00 46.06 87 ASP A C 1
ATOM 610 O O . ASP A 1 87 ? 5.834 -15.532 30.034 1.00 46.06 87 ASP A O 1
ATOM 614 N N . GLU A 1 88 ? 5.078 -13.687 31.061 1.00 52.53 88 GLU A N 1
ATOM 615 C CA . GLU A 1 88 ? 3.836 -13.619 30.309 1.00 52.53 88 GLU A CA 1
ATOM 616 C C . GLU A 1 88 ? 4.195 -13.292 28.851 1.00 52.53 88 GLU A C 1
ATOM 618 O O . GLU A 1 88 ? 4.754 -12.219 28.591 1.00 52.53 88 GLU A O 1
ATOM 623 N N . PRO A 1 89 ? 3.840 -14.150 27.874 1.00 52.66 89 PRO A N 1
ATOM 624 C CA . PRO A 1 89 ? 4.150 -13.919 26.462 1.00 52.66 89 PRO A CA 1
ATOM 625 C C . PRO A 1 89 ? 3.594 -12.591 25.911 1.00 52.66 89 PRO A C 1
ATOM 627 O O . PRO A 1 89 ? 4.014 -12.144 24.849 1.00 52.66 89 PRO A O 1
ATOM 630 N N . GLY A 1 90 ? 2.660 -11.942 26.619 1.00 52.09 90 GLY A N 1
ATOM 631 C CA . GLY A 1 90 ? 2.050 -10.671 26.223 1.00 52.09 90 GLY A CA 1
ATOM 632 C C . GLY A 1 90 ? 2.812 -9.407 26.639 1.00 52.09 90 GLY A C 1
ATOM 633 O O . GLY A 1 90 ? 2.548 -8.341 26.083 1.00 52.09 90 GLY A O 1
ATOM 634 N N . GLN A 1 91 ? 3.751 -9.478 27.589 1.00 52.75 91 GLN A N 1
ATOM 635 C CA . GLN A 1 91 ? 4.366 -8.265 28.147 1.00 52.75 91 GLN A CA 1
ATOM 636 C C . GLN A 1 91 ? 5.485 -7.698 27.254 1.00 52.75 91 GLN A C 1
ATOM 638 O O . GLN A 1 91 ? 5.667 -6.480 27.183 1.00 52.75 91 GLN A O 1
ATOM 643 N N . LEU A 1 92 ? 6.189 -8.564 26.517 1.00 55.56 92 LEU A N 1
ATOM 644 C CA . LEU A 1 92 ? 7.203 -8.158 25.537 1.00 55.56 92 LEU A CA 1
ATOM 645 C C . LEU A 1 92 ? 6.562 -7.470 24.319 1.00 55.56 92 LEU A C 1
ATOM 647 O O . LEU A 1 92 ? 7.023 -6.407 23.905 1.00 55.56 92 LEU A O 1
ATOM 651 N N . ASP A 1 93 ? 5.444 -8.001 23.815 1.00 59.12 93 ASP A N 1
ATOM 652 C CA . ASP A 1 93 ? 4.738 -7.475 22.634 1.00 59.12 93 ASP A CA 1
ATOM 653 C C . ASP A 1 93 ? 4.062 -6.111 22.868 1.00 59.12 93 ASP A C 1
ATOM 655 O O . ASP A 1 93 ? 3.788 -5.382 21.910 1.00 59.12 93 ASP A O 1
ATOM 659 N N . GLN A 1 94 ? 3.793 -5.727 24.121 1.00 59.31 94 GLN A N 1
ATOM 660 C CA . GLN A 1 94 ? 3.260 -4.397 24.460 1.00 59.31 94 GLN A CA 1
ATOM 661 C C . GLN A 1 94 ? 4.321 -3.290 24.420 1.00 59.31 94 GLN A C 1
ATOM 663 O O . GLN A 1 94 ? 3.978 -2.113 24.288 1.00 59.31 94 GLN A O 1
ATOM 668 N N . GLN A 1 95 ? 5.606 -3.642 24.506 1.00 62.41 95 GLN A N 1
ATOM 669 C CA . GLN A 1 95 ? 6.708 -2.674 24.523 1.00 62.41 95 GLN A CA 1
ATOM 670 C C . GLN A 1 95 ? 7.388 -2.495 23.159 1.00 62.41 95 GLN A C 1
ATOM 672 O O . GLN A 1 95 ? 8.193 -1.572 22.997 1.00 62.41 95 GLN A O 1
ATOM 677 N N . VAL A 1 96 ? 7.056 -3.324 22.161 1.00 76.25 96 VAL A N 1
ATOM 678 C CA . VAL A 1 96 ? 7.630 -3.218 20.813 1.00 76.25 96 VAL A CA 1
ATOM 679 C C . VAL A 1 96 ? 7.129 -1.944 20.132 1.00 76.25 96 VAL A C 1
ATOM 681 O O . VAL A 1 96 ? 5.997 -1.853 19.655 1.00 76.25 96 VAL A O 1
ATOM 684 N N . ARG A 1 97 ? 7.999 -0.933 20.067 1.00 81.50 97 ARG A N 1
ATOM 685 C CA . ARG A 1 97 ? 7.777 0.268 19.258 1.00 81.50 97 ARG A CA 1
ATOM 686 C C . ARG A 1 97 ? 8.238 0.008 17.832 1.00 81.50 97 ARG A C 1
ATOM 688 O O . ARG A 1 97 ? 9.382 -0.381 17.614 1.00 81.50 97 ARG A O 1
ATOM 695 N N . ILE A 1 98 ? 7.361 0.278 16.872 1.00 87.38 98 ILE A N 1
ATOM 696 C CA . ILE A 1 98 ? 7.691 0.217 15.446 1.00 87.38 98 ILE A CA 1
ATOM 697 C C . ILE A 1 98 ? 8.031 1.593 14.903 1.00 87.38 98 ILE A C 1
ATOM 699 O O . ILE A 1 98 ? 7.622 2.626 15.438 1.00 87.38 98 ILE A O 1
ATOM 703 N N . ASN A 1 99 ? 8.780 1.596 13.810 1.00 87.25 99 ASN A N 1
ATOM 704 C CA . ASN A 1 99 ? 9.174 2.820 13.139 1.00 87.25 99 ASN A CA 1
ATOM 705 C C . ASN A 1 99 ? 7.969 3.529 12.520 1.00 87.25 99 ASN A C 1
ATOM 707 O O . ASN A 1 99 ? 6.973 2.904 12.157 1.00 87.25 99 ASN A O 1
ATOM 711 N N . SER A 1 100 ? 8.053 4.854 12.420 1.00 87.69 100 SER A N 1
ATOM 712 C CA . SER A 1 100 ? 6.982 5.669 11.843 1.00 87.69 100 SER A CA 1
ATOM 713 C C . SER A 1 100 ? 7.139 5.805 10.332 1.00 87.69 100 SER A C 1
ATOM 715 O O . SER A 1 100 ? 8.250 5.984 9.835 1.00 87.69 100 SER A O 1
ATOM 717 N N . PHE A 1 101 ? 6.024 5.753 9.611 1.00 87.00 101 PHE A N 1
ATOM 718 C CA . PHE A 1 101 ? 5.952 6.112 8.200 1.00 87.00 101 PHE A CA 1
ATOM 719 C C . PHE A 1 101 ? 5.908 7.646 8.058 1.00 87.00 101 PHE A C 1
ATOM 721 O O . PHE A 1 101 ? 5.370 8.314 8.947 1.00 87.00 101 PHE A O 1
ATOM 728 N N . PRO A 1 102 ? 6.460 8.243 6.983 1.00 85.06 102 PRO A N 1
ATOM 729 C CA . PRO A 1 102 ? 6.530 9.695 6.855 1.00 85.06 102 PRO A CA 1
ATOM 730 C C . PRO A 1 102 ? 5.142 10.336 6.789 1.00 85.06 102 PRO A C 1
ATOM 732 O O . PRO A 1 102 ? 4.276 9.879 6.048 1.00 85.06 102 PRO A O 1
ATOM 735 N N . SER A 1 103 ? 4.961 11.430 7.527 1.00 85.25 103 SER A N 1
ATOM 736 C CA . SER A 1 103 ? 3.793 12.309 7.451 1.00 85.25 103 SER A CA 1
ATOM 737 C C . SER A 1 103 ? 4.293 13.760 7.464 1.00 85.25 103 SER A C 1
ATOM 739 O O . SER A 1 103 ? 4.836 14.182 8.488 1.00 85.25 103 SER A O 1
ATOM 741 N N . PRO A 1 104 ? 4.168 14.531 6.366 1.00 87.44 104 PRO A N 1
ATOM 742 C CA . PRO A 1 104 ? 3.456 14.215 5.122 1.00 87.44 104 PRO A CA 1
ATOM 743 C C . PRO A 1 104 ? 4.097 13.080 4.309 1.00 87.44 104 PRO A C 1
ATOM 745 O O . PRO A 1 104 ? 5.307 12.858 4.381 1.00 87.44 104 PRO A O 1
ATOM 748 N N . VAL A 1 105 ? 3.280 12.374 3.524 1.00 87.44 105 VAL A N 1
ATOM 749 C CA . VAL A 1 105 ? 3.739 11.256 2.691 1.00 87.44 105 VAL A CA 1
ATOM 750 C C . VAL A 1 105 ? 4.505 11.768 1.463 1.00 87.44 105 VAL A C 1
ATOM 752 O O . VAL A 1 105 ? 4.247 12.882 0.983 1.00 87.44 105 VAL A O 1
ATOM 755 N N . PRO A 1 106 ? 5.458 10.995 0.920 1.00 83.88 106 PRO A N 1
ATOM 756 C CA . PRO A 1 106 ? 6.031 11.306 -0.383 1.00 83.88 106 PRO A CA 1
ATOM 757 C C . PRO A 1 106 ? 4.953 11.281 -1.481 1.00 83.88 106 PRO A C 1
ATOM 759 O O . PRO A 1 106 ? 4.027 10.477 -1.380 1.00 83.88 106 PRO A O 1
ATOM 762 N N . PRO A 1 107 ? 5.048 12.122 -2.530 1.00 86.56 107 PRO A N 1
ATOM 763 C CA . PRO A 1 107 ? 4.105 12.091 -3.639 1.00 86.56 107 PRO A CA 1
ATOM 764 C C . PRO A 1 107 ? 3.974 10.706 -4.262 1.00 86.56 107 PRO A C 1
ATOM 766 O O . PRO A 1 107 ? 4.964 10.193 -4.796 1.00 86.56 107 PRO A O 1
ATOM 769 N N . PRO A 1 108 ? 2.772 10.110 -4.224 1.00 90.19 108 PRO A N 1
ATOM 770 C CA . PRO A 1 108 ? 2.522 8.878 -4.937 1.00 90.19 108 PRO A CA 1
ATOM 771 C C . PRO A 1 108 ? 2.324 9.162 -6.427 1.00 90.19 108 PRO A C 1
ATOM 773 O O . PRO A 1 108 ? 1.971 10.267 -6.847 1.00 90.19 108 PRO A O 1
ATOM 776 N N . SER A 1 109 ? 2.511 8.130 -7.238 1.00 92.44 109 SER A N 1
ATOM 777 C CA . SER A 1 109 ? 2.146 8.134 -8.654 1.00 92.44 109 SER A CA 1
ATOM 778 C C . SER A 1 109 ? 0.630 8.223 -8.821 1.00 92.44 109 SER A C 1
ATOM 780 O O . SER A 1 109 ? 0.136 8.964 -9.671 1.00 92.44 109 SER A O 1
ATOM 782 N N . ALA A 1 110 ? -0.106 7.509 -7.970 1.00 95.31 110 ALA A N 1
ATOM 783 C CA . ALA A 1 110 ? -1.555 7.577 -7.875 1.00 95.31 110 ALA A CA 1
ATOM 784 C C . ALA A 1 110 ? -2.015 7.288 -6.438 1.00 95.31 110 ALA A C 1
ATOM 786 O O . ALA A 1 110 ? -1.358 6.557 -5.700 1.00 95.31 110 ALA A O 1
ATOM 787 N N . GLU A 1 111 ? -3.173 7.816 -6.053 1.00 96.12 111 GLU A N 1
ATOM 788 C CA . GLU A 1 111 ? -3.798 7.548 -4.755 1.00 96.12 111 GLU A CA 1
ATOM 789 C C . GLU A 1 111 ? -5.305 7.326 -4.904 1.00 96.12 111 GLU A C 1
ATOM 791 O O . GLU A 1 111 ? -5.941 7.845 -5.828 1.00 96.12 111 GLU A O 1
ATOM 796 N N . THR A 1 112 ? -5.887 6.521 -4.017 1.00 96.81 112 THR A N 1
ATOM 797 C CA . THR A 1 112 ? -7.344 6.376 -3.938 1.00 96.81 112 THR A CA 1
ATOM 798 C C . THR A 1 112 ? -7.958 7.542 -3.171 1.00 96.81 112 THR A C 1
ATOM 800 O O . THR A 1 112 ? -7.338 8.116 -2.279 1.00 96.81 112 THR A O 1
ATOM 803 N N . SER A 1 113 ? -9.237 7.836 -3.421 1.00 95.06 113 SER A N 1
ATOM 804 C CA . SER A 1 113 ? -10.031 8.520 -2.393 1.00 95.06 113 SER A CA 1
ATOM 805 C C . SER A 1 113 ? -10.072 7.662 -1.113 1.00 95.06 113 SER A C 1
ATOM 807 O O . SER A 1 113 ? -10.001 6.433 -1.228 1.00 95.06 113 SER A O 1
ATOM 809 N N . PRO A 1 114 ? -10.197 8.262 0.088 1.00 96.00 114 PRO A N 1
ATOM 810 C CA . PRO A 1 114 ? -10.264 7.503 1.335 1.00 96.00 114 PRO A CA 1
ATOM 811 C C . PRO A 1 114 ? -11.424 6.498 1.323 1.00 96.00 114 PRO A C 1
ATOM 813 O O . PRO A 1 114 ? -12.592 6.877 1.211 1.00 96.00 114 PRO A O 1
ATOM 816 N N . LEU A 1 115 ? -11.095 5.215 1.435 1.00 95.62 115 LEU A N 1
ATOM 817 C CA . LEU A 1 115 ? -12.032 4.099 1.406 1.00 95.62 115 LEU A CA 1
ATOM 818 C C . LEU A 1 115 ? -12.594 3.842 2.805 1.00 95.62 115 LEU A C 1
ATOM 820 O O . LEU A 1 115 ? -11.885 3.909 3.813 1.00 95.62 115 LEU A O 1
ATOM 824 N N . THR A 1 116 ? -13.879 3.516 2.873 1.00 94.62 116 THR A N 1
ATOM 825 C CA . THR A 1 116 ? -14.501 2.972 4.083 1.00 94.62 116 THR A CA 1
ATOM 826 C C . THR A 1 116 ? -13.983 1.565 4.366 1.00 94.62 116 THR A C 1
ATOM 828 O O . THR A 1 116 ? -13.669 0.820 3.442 1.00 94.62 116 THR A O 1
ATOM 831 N N . LEU A 1 117 ? -13.962 1.160 5.636 1.00 93.94 117 LEU A N 1
ATOM 832 C CA . LEU A 1 117 ? -13.493 -0.163 6.068 1.00 93.94 117 LEU A CA 1
ATOM 833 C C . LEU A 1 117 ? -14.524 -1.286 5.813 1.00 93.94 117 LEU A C 1
ATOM 835 O O . LEU A 1 117 ? -14.678 -2.184 6.631 1.00 93.94 117 LEU A O 1
ATOM 839 N N . MET A 1 118 ? -15.251 -1.246 4.690 1.00 90.38 118 MET A N 1
ATOM 840 C CA . MET A 1 118 ? -16.305 -2.230 4.374 1.00 90.38 118 MET A CA 1
ATOM 841 C C . MET A 1 118 ? -15.767 -3.642 4.136 1.00 90.38 118 MET A C 1
ATOM 843 O O . MET A 1 118 ? -16.506 -4.613 4.252 1.00 90.38 118 MET A O 1
ATOM 847 N N . PHE A 1 119 ? -14.477 -3.761 3.831 1.00 92.19 119 PHE A N 1
ATOM 848 C CA . PHE A 1 119 ? -13.790 -5.043 3.716 1.00 92.19 119 PHE A CA 1
ATOM 849 C C . PHE A 1 119 ? -13.536 -5.718 5.074 1.00 92.19 119 PHE A C 1
ATOM 851 O O . PHE A 1 119 ? -13.183 -6.895 5.121 1.00 92.19 119 PHE A O 1
ATOM 858 N N . VAL A 1 120 ? -13.730 -4.999 6.184 1.00 93.25 120 VAL A N 1
ATOM 859 C CA . VAL A 1 120 ? -13.616 -5.546 7.535 1.00 93.25 120 VAL A CA 1
ATOM 860 C C . VAL A 1 120 ? -14.958 -6.146 7.934 1.00 93.25 120 VAL A C 1
ATOM 862 O O . VAL A 1 120 ? -15.972 -5.453 8.022 1.00 93.25 120 VAL A O 1
ATOM 865 N N . LYS A 1 121 ? -14.977 -7.457 8.181 1.00 87.19 121 LYS A N 1
ATOM 866 C CA . LYS A 1 121 ? -16.193 -8.163 8.597 1.00 87.19 121 LYS A CA 1
ATOM 867 C C . LYS A 1 121 ? -16.593 -7.713 10.001 1.00 87.19 121 LYS A C 1
ATOM 869 O O . LYS A 1 121 ? -15.878 -7.982 10.964 1.00 87.19 121 LYS A O 1
ATOM 874 N N . ALA A 1 122 ? -17.752 -7.068 10.119 1.00 80.06 122 ALA A N 1
ATOM 875 C CA . ALA A 1 122 ? -18.302 -6.689 11.413 1.00 80.06 122 ALA A CA 1
ATOM 876 C C . ALA A 1 122 ? -18.576 -7.939 12.266 1.00 80.06 122 ALA A C 1
ATOM 878 O O . ALA A 1 122 ? -19.220 -8.890 11.817 1.00 80.06 122 ALA A O 1
ATOM 879 N N . LYS A 1 123 ? -18.107 -7.921 13.513 1.00 83.00 123 LYS A N 1
ATOM 880 C CA . LYS A 1 123 ? -18.395 -8.949 14.516 1.00 83.00 123 LYS A CA 1
ATOM 881 C C . LYS A 1 123 ? -19.467 -8.393 15.455 1.00 83.00 123 LYS A C 1
ATOM 883 O O . LYS A 1 123 ? -19.296 -7.321 16.030 1.00 83.00 123 LYS A O 1
ATOM 888 N N . ALA A 1 124 ? -20.599 -9.086 15.580 1.00 82.50 124 ALA A N 1
ATOM 889 C CA . ALA A 1 124 ? -21.707 -8.619 16.413 1.00 82.50 124 ALA A CA 1
ATOM 890 C C . ALA A 1 124 ? -21.252 -8.414 17.870 1.00 82.50 124 ALA A C 1
ATOM 892 O O . ALA A 1 124 ? -20.641 -9.302 18.459 1.00 82.50 124 ALA A O 1
ATOM 893 N N . GLY A 1 125 ? -21.546 -7.240 18.439 1.00 82.81 125 GLY A N 1
ATOM 894 C CA . GLY A 1 125 ? -21.150 -6.890 19.809 1.00 82.81 125 GLY A CA 1
ATOM 895 C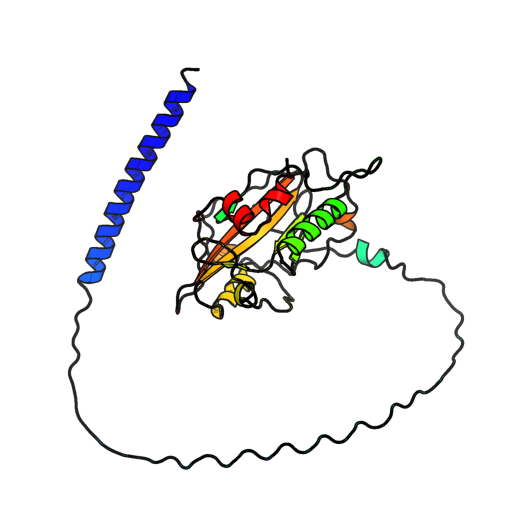 C . GLY A 1 125 ? -19.657 -6.594 20.000 1.00 82.81 125 GLY A C 1
ATOM 896 O O . GLY A 1 125 ? -19.210 -6.505 21.140 1.00 82.81 125 GLY A O 1
ATOM 897 N N . HIS A 1 126 ? -18.888 -6.439 18.918 1.00 86.06 126 HIS A N 1
ATOM 898 C CA . HIS A 1 126 ? -17.459 -6.146 18.968 1.00 86.06 126 HIS A CA 1
ATOM 899 C C . HIS A 1 126 ? -17.148 -4.827 18.257 1.00 86.06 126 HIS A C 1
ATOM 901 O O . HIS A 1 126 ? -17.554 -4.614 17.113 1.00 86.06 126 HIS A O 1
ATOM 907 N N . THR A 1 127 ? -16.412 -3.949 18.933 1.00 90.62 127 THR A N 1
ATOM 908 C CA . THR A 1 127 ? -15.877 -2.731 18.320 1.00 90.62 127 THR A CA 1
ATOM 909 C C . THR A 1 127 ? -14.678 -3.094 17.461 1.00 90.62 127 THR A C 1
ATOM 911 O O . THR A 1 127 ? -13.756 -3.736 17.950 1.00 90.62 127 THR A O 1
ATOM 914 N N . THR A 1 128 ? -14.676 -2.661 16.201 1.00 95.25 128 THR A N 1
ATOM 915 C CA . THR A 1 128 ? -13.559 -2.896 15.282 1.00 95.25 128 THR A CA 1
ATOM 916 C C . THR A 1 128 ? -12.257 -2.310 15.827 1.00 95.25 128 THR A C 1
ATOM 918 O O . THR A 1 128 ? -12.192 -1.139 16.214 1.00 95.25 128 THR A O 1
ATOM 921 N N . THR A 1 129 ? -11.207 -3.122 15.815 1.00 96.94 129 THR A N 1
ATOM 922 C CA . THR A 1 129 ? -9.846 -2.742 16.204 1.00 96.94 129 THR A CA 1
ATOM 923 C C . THR A 1 129 ? -8.943 -2.585 14.981 1.00 96.94 129 THR A C 1
ATOM 925 O O . THR A 1 129 ? -9.266 -3.071 13.897 1.00 96.94 129 THR A O 1
ATOM 928 N N . PHE A 1 130 ? -7.780 -1.939 15.121 1.00 97.56 130 PHE A N 1
ATOM 929 C CA . PHE A 1 130 ? -6.792 -1.927 14.031 1.00 97.56 130 PHE A CA 1
ATOM 930 C C . PHE A 1 130 ? -6.276 -3.332 13.685 1.00 97.56 130 PHE A C 1
ATOM 932 O O . PHE A 1 130 ? -5.900 -3.550 12.537 1.00 97.56 130 PHE A O 1
ATOM 939 N N . GLY A 1 131 ? -6.298 -4.276 14.632 1.00 97.00 131 GLY A N 1
ATOM 940 C CA . GLY A 1 131 ? -5.992 -5.685 14.385 1.00 97.00 131 GLY A CA 1
ATOM 941 C C . GLY A 1 131 ? -7.008 -6.350 13.456 1.00 97.00 131 GLY A C 1
ATOM 942 O O . GLY A 1 131 ? -6.614 -7.030 12.517 1.00 97.00 131 GLY A O 1
ATOM 943 N N . ASP A 1 132 ? -8.307 -6.074 13.619 1.00 96.69 132 ASP A N 1
ATOM 944 C CA . ASP A 1 132 ? -9.324 -6.576 12.679 1.00 96.69 132 ASP A CA 1
ATOM 945 C C . ASP A 1 132 ? -9.128 -6.006 11.264 1.00 96.69 132 ASP A C 1
ATOM 947 O O . ASP A 1 132 ? -9.364 -6.694 10.268 1.00 96.69 132 ASP A O 1
ATOM 951 N N . VAL A 1 133 ? -8.690 -4.743 11.162 1.00 97.44 133 VAL A N 1
ATOM 952 C CA . VAL A 1 133 ? -8.367 -4.120 9.869 1.00 97.44 133 VAL A CA 1
ATOM 953 C C . VAL A 1 133 ? -7.126 -4.758 9.247 1.00 97.44 133 VAL A C 1
ATOM 955 O O . VAL A 1 133 ? -7.128 -5.033 8.049 1.00 97.44 133 VAL A O 1
ATOM 958 N N . GLU A 1 134 ? -6.077 -4.988 10.041 1.00 97.25 134 GLU A N 1
ATOM 959 C CA . GLU A 1 134 ? -4.866 -5.695 9.612 1.00 97.25 134 GLU A CA 1
ATOM 960 C C . GLU A 1 134 ? -5.202 -7.090 9.090 1.00 97.25 134 GLU A C 1
ATOM 962 O O . GLU A 1 134 ? -4.784 -7.425 7.985 1.00 97.25 134 GLU A O 1
ATOM 967 N N . ASP A 1 135 ? -5.973 -7.879 9.842 1.00 96.50 135 ASP A N 1
ATOM 968 C CA . ASP A 1 135 ? -6.370 -9.230 9.448 1.00 96.50 135 ASP A CA 1
ATOM 969 C C . ASP A 1 135 ? -7.114 -9.217 8.107 1.00 96.50 135 ASP A C 1
ATOM 971 O O . ASP A 1 135 ? -6.782 -9.980 7.201 1.00 96.50 135 ASP A O 1
ATOM 975 N N . ALA A 1 136 ? -8.070 -8.300 7.932 1.00 96.56 136 ALA A N 1
ATOM 976 C CA . ALA A 1 136 ? -8.814 -8.188 6.683 1.00 96.56 136 ALA A CA 1
ATOM 977 C C . ALA A 1 136 ? -7.928 -7.735 5.507 1.00 96.56 136 ALA A C 1
ATOM 979 O O . ALA A 1 136 ? -8.060 -8.252 4.397 1.00 96.56 136 ALA A O 1
ATOM 980 N N . LEU A 1 137 ? -7.007 -6.788 5.731 1.00 97.19 137 LEU A N 1
ATOM 981 C CA . LEU A 1 137 ? -6.045 -6.363 4.710 1.00 97.19 137 LEU A CA 1
ATOM 982 C C . LEU A 1 137 ? -5.080 -7.488 4.340 1.00 97.19 137 LEU A C 1
ATOM 984 O O . LEU A 1 137 ? -4.810 -7.669 3.154 1.00 97.19 137 LEU A O 1
ATOM 988 N N . ARG A 1 138 ? -4.586 -8.242 5.327 1.00 95.94 138 ARG A N 1
ATOM 989 C CA . ARG A 1 138 ? -3.749 -9.425 5.119 1.00 95.94 138 ARG A CA 1
ATOM 990 C C . ARG A 1 138 ? -4.461 -10.419 4.217 1.00 95.94 138 ARG A C 1
ATOM 992 O O . ARG A 1 138 ? -3.915 -10.779 3.183 1.00 95.94 138 ARG A O 1
ATOM 999 N N . ASP A 1 139 ? -5.677 -10.814 4.578 1.00 95.81 139 ASP A N 1
ATOM 1000 C CA . ASP A 1 139 ? -6.427 -11.818 3.826 1.00 95.81 139 ASP A CA 1
ATOM 1001 C C . ASP A 1 139 ? -6.644 -11.375 2.366 1.00 95.81 139 ASP A C 1
ATOM 1003 O O . ASP A 1 139 ? -6.541 -12.183 1.442 1.00 95.81 139 ASP A O 1
ATOM 1007 N N . LEU A 1 140 ? -6.882 -10.076 2.137 1.00 95.94 140 LEU A N 1
ATOM 1008 C CA . LEU A 1 140 ? -7.018 -9.502 0.797 1.00 95.94 140 LEU A CA 1
ATOM 1009 C C . LEU A 1 140 ? -5.726 -9.561 -0.022 1.00 95.94 140 LEU A C 1
ATOM 1011 O O . LEU A 1 140 ? -5.757 -9.968 -1.186 1.00 95.94 140 LEU A O 1
ATOM 1015 N N . ILE A 1 141 ? -4.599 -9.126 0.546 1.00 95.88 141 ILE A N 1
ATOM 1016 C CA . ILE A 1 141 ? -3.332 -9.104 -0.196 1.00 95.88 141 ILE A CA 1
ATOM 1017 C C . ILE A 1 141 ? -2.773 -10.515 -0.395 1.00 95.88 141 ILE A C 1
ATOM 1019 O O . ILE A 1 141 ? -2.246 -10.801 -1.471 1.00 95.88 141 ILE A O 1
ATOM 1023 N N . ASP A 1 142 ? -2.974 -11.413 0.569 1.00 95.56 142 ASP A N 1
ATOM 1024 C CA . ASP A 1 142 ? -2.581 -12.817 0.468 1.00 95.56 142 ASP A CA 1
ATOM 1025 C C . ASP A 1 142 ? -3.397 -13.503 -0.648 1.00 95.56 142 ASP A C 1
ATOM 1027 O O . ASP A 1 142 ? -2.830 -14.191 -1.501 1.00 95.56 142 ASP A O 1
ATOM 1031 N N . ALA A 1 143 ? -4.707 -13.227 -0.749 1.00 95.62 143 ALA A N 1
ATOM 1032 C CA . ALA A 1 143 ? -5.552 -13.708 -1.850 1.00 95.62 143 ALA A CA 1
ATOM 1033 C C . ALA A 1 143 ? -5.145 -13.141 -3.225 1.00 95.62 143 ALA A C 1
ATOM 1035 O O . ALA A 1 143 ? -5.284 -13.819 -4.245 1.00 95.62 143 ALA A O 1
ATOM 1036 N N . ALA A 1 144 ? -4.601 -11.921 -3.266 1.00 95.19 144 ALA A N 1
ATOM 1037 C CA . ALA A 1 144 ? -4.002 -11.331 -4.465 1.00 95.19 144 ALA A CA 1
ATOM 1038 C C . ALA A 1 144 ? -2.571 -11.843 -4.748 1.00 95.19 144 ALA A C 1
ATOM 1040 O O . ALA A 1 144 ? -1.952 -11.456 -5.747 1.00 95.19 144 ALA A O 1
ATOM 1041 N N . GLY A 1 145 ? -2.037 -12.728 -3.903 1.00 94.25 145 GLY A N 1
ATOM 1042 C CA . GLY A 1 145 ? -0.749 -13.397 -4.061 1.00 94.25 145 GLY A CA 1
ATOM 1043 C C . GLY A 1 145 ? 0.455 -12.633 -3.510 1.00 94.25 145 GLY A C 1
ATOM 1044 O O . GLY A 1 145 ? 1.581 -13.026 -3.815 1.00 94.25 145 GLY A O 1
ATOM 1045 N N . TYR A 1 146 ? 0.252 -11.556 -2.746 1.00 92.50 146 TYR A N 1
ATOM 1046 C CA . TYR A 1 146 ? 1.330 -10.910 -1.995 1.00 92.50 146 TYR A CA 1
ATOM 1047 C C . TYR A 1 146 ? 1.629 -11.739 -0.745 1.00 92.50 146 TYR A C 1
ATOM 1049 O O . TYR A 1 146 ? 0.750 -11.980 0.065 1.00 92.50 146 TYR A O 1
ATOM 1057 N N . ASP A 1 147 ? 2.880 -12.145 -0.575 1.00 89.00 147 ASP A N 1
ATOM 1058 C CA . ASP A 1 147 ? 3.347 -12.999 0.527 1.00 89.00 147 ASP A CA 1
ATOM 1059 C C . ASP A 1 147 ? 4.167 -12.235 1.577 1.00 89.00 147 ASP A C 1
ATOM 1061 O O . ASP A 1 147 ? 4.650 -12.808 2.553 1.00 89.00 147 ASP A O 1
ATOM 1065 N N . TRP A 1 148 ? 4.361 -10.933 1.368 1.00 87.00 148 TRP A N 1
ATOM 1066 C CA . TRP A 1 148 ? 5.267 -10.120 2.163 1.00 87.00 148 TRP A CA 1
ATOM 1067 C C . TRP A 1 148 ? 4.733 -8.704 2.354 1.00 87.00 148 TRP A C 1
ATOM 1069 O O . TRP A 1 148 ? 4.272 -8.057 1.403 1.00 87.00 148 TRP A O 1
ATOM 1079 N N . ARG A 1 149 ? 4.864 -8.207 3.586 1.00 89.75 149 ARG A N 1
ATOM 1080 C CA . ARG A 1 149 ? 4.458 -6.865 4.011 1.00 89.75 149 ARG A CA 1
ATOM 1081 C C . ARG A 1 149 ? 5.269 -6.388 5.213 1.00 89.75 149 ARG A C 1
ATOM 1083 O O . ARG A 1 149 ? 5.827 -7.203 5.944 1.00 89.75 149 ARG A O 1
ATOM 1090 N N . GLN A 1 150 ? 5.283 -5.079 5.432 1.00 88.62 150 GLN A N 1
ATOM 1091 C CA . GLN A 1 150 ? 5.794 -4.466 6.658 1.00 88.62 150 GLN A CA 1
ATOM 1092 C C . GLN A 1 150 ? 4.853 -3.397 7.199 1.00 88.62 150 GLN A C 1
ATOM 1094 O O . GLN A 1 150 ? 4.169 -2.713 6.435 1.00 88.62 150 GLN A O 1
ATOM 1099 N N . PHE A 1 151 ? 4.875 -3.231 8.518 1.00 93.06 151 PHE A N 1
ATOM 1100 C CA . PHE A 1 151 ? 4.039 -2.296 9.257 1.00 93.06 151 PHE A CA 1
ATOM 1101 C C . PHE A 1 151 ? 4.842 -1.150 9.856 1.00 93.06 151 PHE A C 1
ATOM 1103 O O . PHE A 1 151 ? 5.932 -1.329 10.403 1.00 93.06 151 PHE A O 1
ATOM 1110 N N . TYR A 1 152 ? 4.235 0.028 9.805 1.00 91.75 152 TYR A N 1
ATOM 1111 C CA . TYR A 1 152 ? 4.762 1.271 10.339 1.00 91.75 152 TYR A CA 1
ATOM 1112 C C . TYR A 1 152 ? 3.695 1.995 11.147 1.00 91.75 152 TYR A C 1
ATOM 1114 O O . TYR A 1 152 ? 2.512 1.970 10.802 1.00 91.75 152 TYR A O 1
ATOM 1122 N N . ALA A 1 153 ? 4.113 2.707 12.188 1.00 93.75 153 ALA A N 1
ATOM 1123 C CA . ALA A 1 153 ? 3.229 3.642 12.864 1.00 93.75 153 ALA A CA 1
ATOM 1124 C C . ALA A 1 153 ? 2.895 4.810 11.922 1.00 93.75 153 ALA A C 1
ATOM 1126 O O . ALA A 1 153 ? 3.764 5.318 11.214 1.00 93.75 153 ALA A O 1
ATOM 1127 N N . PHE A 1 154 ? 1.647 5.264 11.935 1.00 94.62 154 PHE A N 1
ATOM 1128 C CA . PHE A 1 154 ? 1.219 6.481 11.248 1.00 94.62 154 PHE A CA 1
ATOM 1129 C C . PHE A 1 154 ? 0.330 7.286 12.206 1.00 94.62 154 PHE A C 1
ATOM 1131 O O . PHE A 1 154 ? -0.322 6.677 13.063 1.00 94.62 154 PHE A O 1
ATOM 1138 N N . PRO A 1 155 ? 0.289 8.630 12.133 1.00 95.62 155 PRO A N 1
ATOM 1139 C CA . PRO A 1 155 ? -0.625 9.409 12.964 1.00 95.62 155 PRO A CA 1
ATOM 1140 C C . PRO A 1 155 ? -2.053 8.860 12.878 1.00 95.62 155 PRO A C 1
ATOM 1142 O O . PRO A 1 155 ? -2.562 8.646 11.781 1.00 95.62 155 PRO A O 1
ATOM 1145 N N . GLY A 1 156 ? -2.673 8.576 14.025 1.00 95.75 156 GLY A N 1
ATOM 1146 C CA . GLY A 1 156 ? -4.037 8.036 14.077 1.00 95.75 156 GLY A CA 1
ATOM 1147 C C . GLY A 1 156 ? -4.201 6.567 13.662 1.00 95.75 156 GLY A C 1
ATOM 1148 O O . GLY A 1 156 ? -5.321 6.074 13.631 1.00 95.75 156 GLY A O 1
ATOM 1149 N N . GLY A 1 157 ? -3.124 5.832 13.357 1.00 97.06 157 GLY A N 1
ATOM 1150 C CA . GLY A 1 157 ? -3.238 4.431 12.948 1.00 97.06 157 GLY A CA 1
ATOM 1151 C C . GLY A 1 157 ? -1.920 3.805 12.503 1.00 97.06 157 GLY A C 1
ATOM 1152 O O . GLY A 1 157 ? -0.947 3.803 13.264 1.00 97.06 157 GLY A O 1
ATOM 1153 N N . PHE A 1 158 ? -1.898 3.228 11.301 1.00 97.56 158 PHE A N 1
ATOM 1154 C CA . PHE A 1 158 ? -0.732 2.527 10.763 1.00 97.56 158 PHE A CA 1
ATOM 1155 C C . PHE A 1 158 ? -0.623 2.642 9.240 1.00 97.56 158 PHE A C 1
ATOM 1157 O O . PHE A 1 158 ? -1.589 2.958 8.544 1.00 97.56 158 PHE A O 1
ATOM 1164 N N . ALA A 1 159 ? 0.571 2.351 8.727 1.00 96.44 159 ALA A N 1
ATOM 1165 C CA . ALA A 1 159 ? 0.810 2.109 7.312 1.00 96.44 159 ALA A CA 1
ATOM 1166 C C . ALA A 1 159 ? 1.297 0.669 7.102 1.00 96.44 159 ALA A C 1
ATOM 1168 O O . ALA A 1 159 ? 2.167 0.194 7.833 1.00 96.44 159 ALA A O 1
ATOM 1169 N N . MET A 1 160 ? 0.741 -0.014 6.105 1.00 95.81 160 MET A N 1
ATOM 1170 C CA . MET A 1 160 ? 1.178 -1.332 5.650 1.00 95.81 160 MET A CA 1
ATOM 1171 C C . MET A 1 160 ? 1.765 -1.196 4.251 1.00 95.81 160 MET A C 1
ATOM 1173 O O . MET A 1 160 ? 1.108 -0.676 3.350 1.00 95.81 160 MET A O 1
ATOM 1177 N N . VAL A 1 161 ? 2.988 -1.676 4.060 1.00 91.56 161 VAL A N 1
ATOM 1178 C CA . VAL A 1 161 ? 3.683 -1.607 2.776 1.00 91.56 161 VAL A CA 1
ATOM 1179 C C . VAL A 1 161 ? 3.895 -2.999 2.206 1.00 91.56 161 VAL A C 1
ATOM 1181 O O . VAL A 1 161 ? 4.391 -3.879 2.906 1.00 91.56 161 VAL A O 1
ATOM 1184 N N . THR A 1 162 ? 3.555 -3.194 0.933 1.00 90.75 162 THR A N 1
ATOM 1185 C CA . THR A 1 162 ? 3.811 -4.450 0.222 1.00 90.75 162 THR A CA 1
ATOM 1186 C C . THR A 1 162 ? 5.251 -4.538 -0.271 1.00 90.75 162 THR A C 1
ATOM 1188 O O . THR A 1 162 ? 5.986 -3.550 -0.359 1.00 90.75 162 THR A O 1
ATOM 1191 N N . ARG A 1 163 ? 5.654 -5.741 -0.681 1.00 84.69 163 ARG A N 1
ATOM 1192 C CA . ARG A 1 163 ? 6.856 -5.922 -1.500 1.00 84.69 163 ARG A CA 1
ATOM 1193 C C . ARG A 1 163 ? 6.714 -5.218 -2.854 1.00 84.69 163 ARG A C 1
ATOM 1195 O O . ARG A 1 163 ? 5.608 -4.906 -3.298 1.00 84.69 163 ARG A O 1
ATOM 1202 N N . VAL A 1 164 ? 7.850 -5.037 -3.521 1.00 85.69 164 VAL A N 1
ATOM 1203 C CA . VAL A 1 164 ? 7.910 -4.583 -4.914 1.00 85.69 164 VAL A CA 1
ATOM 1204 C C . VAL A 1 164 ? 7.308 -5.635 -5.828 1.00 85.69 164 VAL A C 1
ATOM 1206 O O . VAL A 1 164 ? 7.715 -6.799 -5.794 1.00 85.69 164 VAL A O 1
ATOM 1209 N N . GLU A 1 165 ? 6.391 -5.199 -6.678 1.00 90.62 165 GLU A N 1
ATOM 1210 C CA . GLU A 1 165 ? 5.766 -6.006 -7.711 1.00 90.62 165 GLU A CA 1
ATOM 1211 C C . GLU A 1 165 ? 6.259 -5.579 -9.090 1.00 90.62 165 GLU A C 1
ATOM 1213 O O . GLU A 1 165 ? 6.221 -4.396 -9.418 1.00 90.62 165 GLU A O 1
ATOM 1218 N N . GLN A 1 166 ? 6.691 -6.535 -9.910 1.00 91.69 166 GLN A N 1
ATOM 1219 C CA . GLN A 1 166 ? 6.929 -6.318 -11.332 1.00 91.69 166 GLN A CA 1
ATOM 1220 C C . GLN A 1 166 ? 5.640 -6.521 -12.124 1.00 91.69 166 GLN A C 1
ATOM 1222 O O . GLN A 1 166 ? 4.924 -7.517 -11.966 1.00 91.69 166 GLN A O 1
ATOM 1227 N N . THR A 1 167 ? 5.394 -5.600 -13.042 1.00 94.44 167 THR A N 1
ATOM 1228 C CA . THR A 1 167 ? 4.222 -5.576 -13.904 1.00 94.44 167 THR A CA 1
ATOM 1229 C C . THR A 1 167 ? 4.624 -5.596 -15.376 1.00 94.44 167 THR A C 1
ATOM 1231 O O . THR A 1 167 ? 5.780 -5.387 -15.762 1.00 94.44 167 THR A O 1
ATOM 1234 N N . ARG A 1 168 ? 3.644 -5.890 -16.225 1.00 95.56 168 ARG A N 1
ATOM 1235 C CA . ARG A 1 168 ? 3.710 -5.614 -17.660 1.00 95.56 168 ARG A CA 1
ATOM 1236 C C . ARG A 1 168 ? 3.565 -4.103 -17.914 1.00 95.56 168 ARG A C 1
ATOM 1238 O O . ARG A 1 168 ? 3.162 -3.368 -17.015 1.00 95.56 168 ARG A O 1
ATOM 1245 N N . PRO A 1 169 ? 3.817 -3.621 -19.147 1.00 94.50 169 PRO A N 1
ATOM 1246 C CA . PRO A 1 169 ? 3.593 -2.214 -19.501 1.00 94.50 169 PRO A CA 1
ATOM 1247 C C . PRO A 1 169 ? 2.152 -1.729 -19.275 1.00 94.50 169 PRO A C 1
ATOM 1249 O O . PRO A 1 169 ? 1.911 -0.534 -19.148 1.00 94.50 169 PRO A O 1
ATOM 1252 N N . ASP A 1 170 ? 1.194 -2.656 -19.231 1.00 94.56 170 ASP A N 1
ATOM 1253 C CA . ASP A 1 170 ? -0.199 -2.403 -18.889 1.00 94.56 170 ASP A CA 1
ATOM 1254 C C . ASP A 1 170 ? -0.486 -2.619 -17.396 1.00 94.56 170 ASP A C 1
ATOM 1256 O O . ASP A 1 170 ? -1.623 -2.889 -17.041 1.00 94.56 170 ASP A O 1
ATOM 1260 N N . TRP A 1 171 ? 0.495 -2.555 -16.500 1.00 95.56 171 TRP A N 1
ATOM 1261 C CA . TRP A 1 171 ? 0.314 -2.693 -15.046 1.00 95.56 171 TRP A CA 1
ATOM 1262 C C . TRP A 1 171 ? -0.343 -3.990 -14.563 1.00 95.56 171 TRP A C 1
ATOM 1264 O O . TRP A 1 171 ? -0.636 -4.125 -13.378 1.00 95.56 171 TRP A O 1
ATOM 1274 N N . THR A 1 172 ? -0.547 -4.977 -15.438 1.00 96.62 172 THR A N 1
ATOM 1275 C CA . THR A 1 172 ? -0.944 -6.311 -14.994 1.00 96.62 172 THR A CA 1
ATOM 1276 C C . THR A 1 172 ? 0.248 -6.977 -14.306 1.00 96.62 172 THR A C 1
ATOM 1278 O O . THR A 1 172 ? 1.366 -6.916 -14.837 1.00 96.62 172 THR A O 1
ATOM 1281 N N . PRO A 1 173 ? 0.058 -7.629 -13.147 1.00 95.69 173 PRO A N 1
ATOM 1282 C CA . PRO A 1 173 ? 1.136 -8.349 -12.489 1.00 95.69 173 PRO A CA 1
ATOM 1283 C C . PRO A 1 173 ? 1.778 -9.377 -13.423 1.00 95.69 173 PRO A C 1
ATOM 1285 O O . PRO A 1 173 ? 1.094 -10.135 -14.126 1.00 95.69 173 PRO A O 1
ATOM 1288 N N . MET A 1 174 ? 3.109 -9.419 -13.438 1.00 94.69 174 MET A N 1
ATOM 1289 C CA . MET A 1 174 ? 3.821 -10.539 -14.054 1.00 94.69 174 MET A CA 1
ATOM 1290 C C . MET A 1 174 ? 3.470 -11.837 -13.302 1.00 94.69 174 MET A C 1
ATOM 1292 O O . MET A 1 174 ? 3.178 -11.788 -12.109 1.00 94.69 174 MET A O 1
ATOM 1296 N N . PRO A 1 175 ? 3.481 -13.016 -13.947 1.00 91.38 175 PRO A N 1
ATOM 1297 C CA . PRO A 1 175 ? 3.343 -14.276 -13.224 1.00 91.38 175 PRO A CA 1
ATOM 1298 C C . PRO A 1 175 ? 4.608 -14.552 -12.388 1.00 91.38 175 PRO A C 1
ATOM 1300 O O . PRO A 1 175 ? 5.698 -14.077 -12.741 1.00 91.38 175 PRO A O 1
ATOM 1303 N N . PRO A 1 176 ? 4.517 -15.329 -11.295 1.00 87.25 176 PRO A N 1
ATOM 1304 C CA . PRO A 1 176 ? 5.698 -15.848 -10.614 1.00 87.25 176 PRO A CA 1
ATOM 1305 C C . PRO A 1 176 ? 6.597 -16.662 -11.570 1.00 87.25 176 PRO A C 1
ATOM 1307 O O . PRO A 1 176 ? 6.083 -17.293 -12.495 1.00 87.25 176 PRO A O 1
ATOM 1310 N N . PRO A 1 177 ? 7.929 -16.666 -11.372 1.00 86.56 177 PRO A N 1
ATOM 1311 C CA . PRO A 1 177 ? 8.662 -15.932 -10.336 1.00 86.56 177 PRO A CA 1
ATOM 1312 C C . PRO A 1 177 ? 8.912 -14.454 -10.693 1.00 86.56 177 PRO A C 1
ATOM 1314 O O . PRO A 1 177 ? 9.291 -13.670 -9.828 1.00 86.56 177 PRO A O 1
ATOM 1317 N N . ASN A 1 178 ? 8.666 -14.049 -11.944 1.00 87.56 178 ASN A N 1
ATOM 1318 C CA . ASN A 1 178 ? 9.024 -12.721 -12.455 1.00 87.56 178 ASN A CA 1
ATOM 1319 C C . ASN A 1 178 ? 8.261 -11.576 -11.777 1.00 87.56 178 ASN A C 1
ATOM 1321 O O . ASN A 1 178 ? 8.809 -10.486 -11.664 1.00 87.56 178 ASN A O 1
ATOM 1325 N N . ARG A 1 179 ? 7.049 -11.823 -11.252 1.00 90.44 179 ARG A N 1
ATOM 1326 C CA . ARG A 1 179 ? 6.301 -10.875 -10.391 1.00 90.44 179 ARG A CA 1
ATOM 1327 C C . ARG A 1 179 ? 7.158 -10.265 -9.286 1.00 90.44 179 ARG A C 1
ATOM 1329 O O . ARG A 1 179 ? 6.972 -9.127 -8.880 1.00 90.44 179 ARG A O 1
ATOM 1336 N N . TRP A 1 180 ? 8.104 -11.061 -8.820 1.00 86.75 180 TRP A N 1
ATOM 1337 C CA . TRP A 1 180 ? 8.838 -10.923 -7.581 1.00 86.75 180 TRP A CA 1
ATOM 1338 C C . TRP A 1 180 ? 10.346 -10.806 -7.826 1.00 86.75 180 TRP A C 1
ATOM 1340 O O . TRP A 1 180 ? 11.134 -11.027 -6.908 1.00 86.75 180 TRP A O 1
ATOM 1350 N N . ALA A 1 181 ? 10.742 -10.447 -9.055 1.00 71.81 181 ALA A N 1
ATOM 1351 C CA . ALA A 1 181 ? 12.130 -10.441 -9.522 1.00 71.81 181 ALA A CA 1
ATOM 1352 C C . ALA A 1 181 ? 13.057 -9.521 -8.715 1.00 71.81 181 ALA A C 1
ATOM 1354 O O . ALA A 1 181 ? 14.264 -9.753 -8.655 1.00 71.81 181 ALA A O 1
ATOM 1355 N N . VAL A 1 182 ? 12.505 -8.496 -8.064 1.00 69.06 182 VAL A N 1
ATOM 1356 C CA . VAL A 1 182 ? 13.249 -7.701 -7.085 1.00 69.06 182 VAL A CA 1
ATOM 1357 C C . VAL A 1 182 ? 13.268 -8.479 -5.772 1.00 69.06 182 VAL A C 1
ATOM 1359 O O . VAL A 1 182 ? 12.347 -8.384 -4.958 1.00 69.06 182 VAL A O 1
ATOM 1362 N N . ASN A 1 183 ? 14.318 -9.283 -5.573 1.00 60.09 183 ASN A N 1
ATOM 1363 C CA . ASN A 1 183 ? 14.536 -9.949 -4.296 1.00 60.09 183 ASN A CA 1
ATOM 1364 C C . ASN A 1 183 ? 15.028 -8.924 -3.274 1.00 60.09 183 ASN A C 1
ATOM 1366 O O . ASN A 1 183 ? 16.206 -8.560 -3.192 1.00 60.09 183 ASN A O 1
ATOM 1370 N N . VAL A 1 184 ? 14.084 -8.447 -2.479 1.00 51.62 184 VAL A N 1
ATOM 1371 C CA . VAL A 1 184 ? 14.366 -7.488 -1.423 1.00 51.62 184 VAL A CA 1
ATOM 1372 C C . VAL A 1 184 ? 15.031 -8.156 -0.201 1.00 51.62 184 VAL A C 1
ATOM 1374 O O . VAL A 1 184 ? 15.536 -7.448 0.658 1.00 51.62 184 VAL A O 1
ATOM 1377 N N . GLY A 1 185 ? 15.180 -9.491 -0.168 1.00 48.69 185 GLY A N 1
ATOM 1378 C CA . GLY A 1 185 ? 15.848 -10.258 0.897 1.00 48.69 185 GLY A CA 1
ATOM 1379 C C . GLY A 1 185 ? 15.229 -10.075 2.290 1.00 48.69 185 GLY A C 1
ATOM 1380 O O . GLY A 1 185 ? 14.206 -9.413 2.445 1.00 48.69 185 GLY A O 1
ATOM 1381 N N . GLU A 1 186 ? 15.867 -10.633 3.326 1.00 42.50 186 GLU A N 1
ATOM 1382 C CA . GLU A 1 186 ? 15.599 -10.243 4.717 1.00 42.50 186 GLU A CA 1
ATOM 1383 C C . GLU A 1 186 ? 16.086 -8.809 4.920 1.00 42.50 186 GLU A C 1
ATOM 1385 O O . GLU A 1 186 ? 17.269 -8.523 5.138 1.00 42.50 186 GLU A O 1
ATOM 1390 N N . ILE A 1 187 ? 15.167 -7.868 4.770 1.00 43.28 187 ILE A N 1
ATOM 1391 C CA . ILE A 1 187 ? 15.483 -6.465 4.923 1.00 43.28 187 ILE A CA 1
ATOM 1392 C C . ILE A 1 187 ? 15.616 -6.165 6.411 1.00 43.28 187 ILE A C 1
ATOM 1394 O O . ILE A 1 187 ? 14.637 -5.868 7.091 1.00 43.28 187 ILE A O 1
ATOM 1398 N N . LYS A 1 188 ? 16.856 -6.161 6.904 1.00 41.25 188 LYS A N 1
ATOM 1399 C CA . LYS A 1 188 ? 17.160 -5.641 8.242 1.00 41.25 188 LYS A CA 1
ATOM 1400 C C . LYS A 1 188 ? 16.845 -4.148 8.377 1.00 41.25 188 LYS A C 1
ATOM 1402 O O . LYS A 1 188 ? 16.777 -3.691 9.501 1.00 41.25 188 LYS A O 1
ATOM 1407 N N . ASN A 1 189 ? 16.684 -3.395 7.274 1.00 45.66 189 ASN A N 1
ATOM 1408 C CA . ASN A 1 189 ? 16.343 -1.961 7.252 1.00 45.66 189 ASN A CA 1
ATOM 1409 C C . ASN A 1 189 ? 15.528 -1.556 5.999 1.00 45.66 189 ASN A C 1
ATOM 1411 O O . ASN A 1 189 ? 16.115 -1.324 4.941 1.00 45.66 189 ASN A O 1
ATOM 1415 N N . TRP A 1 190 ? 14.188 -1.516 6.071 1.00 45.38 190 TRP A N 1
ATOM 1416 C CA . TRP A 1 190 ? 13.334 -1.208 4.909 1.00 45.38 190 TRP A CA 1
ATOM 1417 C C . TRP A 1 190 ? 13.177 0.285 4.720 1.00 45.38 190 TRP A C 1
ATOM 1419 O O . TRP A 1 190 ? 12.675 0.987 5.587 1.00 45.38 190 TRP A O 1
ATOM 1429 N N . SER A 1 191 ? 13.569 0.743 3.537 1.00 52.41 191 SER A N 1
ATOM 1430 C CA . SER A 1 191 ? 13.266 2.073 3.034 1.00 52.41 191 SER A CA 1
ATOM 1431 C C . SER A 1 191 ? 12.853 1.959 1.580 1.00 52.41 191 SER A C 1
ATOM 1433 O O . SER A 1 191 ? 13.355 1.085 0.866 1.00 52.41 191 SER A O 1
ATOM 1435 N N . ILE A 1 192 ? 12.005 2.879 1.115 1.00 52.12 192 ILE A N 1
ATOM 1436 C CA . ILE A 1 192 ? 11.777 3.038 -0.323 1.00 52.12 192 ILE A CA 1
ATOM 1437 C C . ILE A 1 192 ? 13.144 3.260 -1.013 1.00 52.12 192 ILE A C 1
ATOM 1439 O O . ILE A 1 192 ? 13.394 2.687 -2.059 1.00 52.12 192 ILE A O 1
ATOM 1443 N N . ALA A 1 193 ? 14.116 3.901 -0.351 1.00 49.56 193 ALA A N 1
ATOM 1444 C CA . ALA A 1 193 ? 15.526 3.941 -0.765 1.00 49.56 193 ALA A CA 1
ATOM 1445 C C . ALA A 1 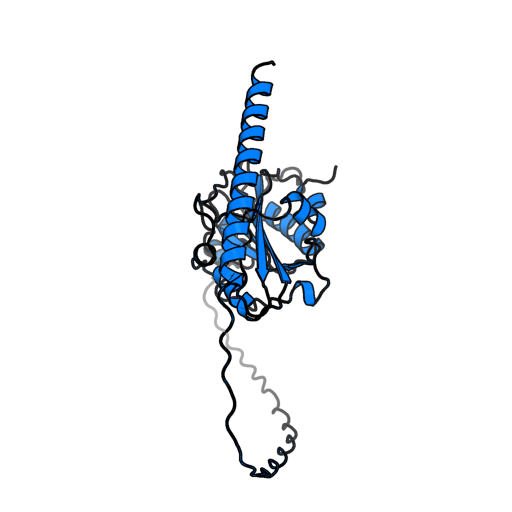193 ? 16.167 2.584 -1.085 1.00 49.56 193 ALA A C 1
ATOM 1447 O O . ALA A 1 193 ? 16.890 2.466 -2.064 1.00 49.56 193 ALA A O 1
ATOM 1448 N N . GLU A 1 194 ? 15.998 1.594 -0.210 1.00 52.53 194 GLU A N 1
ATOM 1449 C CA . GLU A 1 194 ? 16.631 0.276 -0.305 1.00 52.53 194 GLU A CA 1
ATOM 1450 C C . GLU A 1 194 ? 15.911 -0.593 -1.330 1.00 52.53 194 GLU A C 1
ATOM 1452 O O . GLU A 1 194 ? 16.556 -1.286 -2.114 1.00 52.53 194 GLU A O 1
ATOM 1457 N N . VAL A 1 195 ? 14.581 -0.477 -1.373 1.00 54.31 195 VAL A N 1
ATOM 1458 C CA . VAL A 1 195 ? 13.758 -0.983 -2.469 1.00 54.31 195 VAL A CA 1
ATOM 1459 C C . VAL A 1 195 ? 14.310 -0.461 -3.792 1.00 54.31 195 VAL A C 1
ATOM 1461 O O . VAL A 1 195 ? 14.655 -1.271 -4.647 1.00 54.31 195 VAL A O 1
ATOM 1464 N N . VAL A 1 196 ? 14.497 0.858 -3.923 1.00 54.03 196 VAL A N 1
ATOM 1465 C CA . VAL A 1 196 ? 14.981 1.478 -5.156 1.00 54.03 196 VAL A CA 1
ATOM 1466 C C . VAL A 1 196 ? 16.475 1.204 -5.431 1.00 54.03 196 VAL A C 1
ATOM 1468 O O . VAL A 1 196 ? 16.838 0.893 -6.557 1.00 54.03 196 VAL A O 1
ATOM 1471 N N . ARG A 1 197 ? 17.360 1.136 -4.428 1.00 54.47 197 ARG A N 1
ATOM 1472 C CA . ARG A 1 197 ? 18.757 0.678 -4.621 1.00 54.47 197 ARG A CA 1
ATOM 1473 C C . ARG A 1 197 ? 18.836 -0.752 -5.147 1.00 54.47 197 ARG A C 1
ATOM 1475 O O . ARG A 1 197 ? 19.696 -1.055 -5.967 1.00 54.47 197 ARG A O 1
ATOM 1482 N N . ARG A 1 198 ? 17.933 -1.633 -4.715 1.00 60.44 198 ARG A N 1
ATOM 1483 C CA . ARG A 1 198 ? 17.849 -3.010 -5.225 1.00 60.44 198 ARG A CA 1
ATOM 1484 C C . ARG A 1 198 ? 17.235 -3.094 -6.615 1.00 60.44 198 ARG A C 1
ATOM 1486 O O . ARG A 1 198 ? 17.358 -4.134 -7.256 1.00 60.44 198 ARG A O 1
ATOM 1493 N N . PHE A 1 199 ? 16.682 -1.994 -7.131 1.00 59.59 199 PHE A N 1
ATOM 1494 C CA . PHE A 1 199 ? 16.445 -1.894 -8.561 1.00 59.59 199 PHE A CA 1
ATOM 1495 C C . PHE A 1 199 ? 17.721 -1.830 -9.386 1.00 59.59 199 PHE A C 1
ATOM 1497 O O . PHE A 1 199 ? 17.644 -2.178 -10.556 1.00 59.59 199 PHE A O 1
ATOM 1504 N N . ALA A 1 200 ? 18.882 -1.460 -8.834 1.00 61.47 200 ALA A N 1
ATOM 1505 C CA . ALA A 1 200 ? 20.122 -1.424 -9.615 1.00 61.47 200 ALA A CA 1
ATOM 1506 C C . ALA A 1 200 ? 20.403 -2.773 -10.307 1.00 61.47 200 ALA A C 1
ATOM 1508 O O . ALA A 1 200 ? 20.787 -2.805 -11.474 1.00 61.47 200 ALA A O 1
ATOM 1509 N N . SER A 1 201 ? 20.118 -3.888 -9.621 1.00 64.19 201 SER A N 1
ATOM 1510 C CA . SER A 1 201 ? 20.203 -5.247 -10.169 1.00 64.19 201 SER A CA 1
ATOM 1511 C C . SER A 1 201 ? 18.876 -5.796 -10.705 1.00 64.19 201 SER A C 1
ATOM 1513 O O . SER A 1 201 ? 18.849 -6.916 -11.217 1.00 64.19 201 SER A O 1
ATOM 1515 N N . ALA A 1 202 ? 17.774 -5.047 -10.608 1.00 73.69 202 ALA A N 1
ATOM 1516 C CA . ALA A 1 202 ? 16.502 -5.476 -11.170 1.00 73.69 202 ALA A CA 1
ATOM 1517 C C . ALA A 1 202 ? 16.558 -5.486 -12.707 1.00 73.69 202 ALA A C 1
ATOM 1519 O O . ALA A 1 202 ? 17.256 -4.661 -13.316 1.00 73.69 202 ALA A O 1
ATOM 1520 N N . PRO A 1 203 ? 15.794 -6.377 -13.360 1.00 81.94 203 PRO A N 1
ATOM 1521 C CA . PRO A 1 203 ? 15.571 -6.306 -14.798 1.00 81.94 203 PRO A CA 1
ATOM 1522 C C . PRO A 1 203 ? 15.048 -4.929 -15.234 1.00 81.94 203 PRO A C 1
ATOM 1524 O O . PRO A 1 203 ? 14.562 -4.133 -14.430 1.00 81.94 203 PRO A O 1
ATOM 1527 N N . SER A 1 204 ? 15.143 -4.613 -16.521 1.00 87.75 204 SER A N 1
ATOM 1528 C CA . SER A 1 204 ? 14.328 -3.527 -17.059 1.00 87.75 204 SER A CA 1
ATOM 1529 C C . SER A 1 204 ? 12.847 -3.906 -16.983 1.00 87.75 204 SER A C 1
ATOM 1531 O O . SER A 1 204 ? 12.469 -5.074 -17.106 1.00 87.75 204 SER A O 1
ATOM 1533 N N . GLY A 1 205 ? 11.992 -2.917 -16.733 1.00 90.94 205 GLY A N 1
ATOM 1534 C CA . GLY A 1 205 ? 10.570 -3.172 -16.555 1.00 90.94 205 GLY A CA 1
ATOM 1535 C C . GLY A 1 205 ? 9.799 -2.069 -15.846 1.00 90.94 205 GLY A C 1
ATOM 1536 O O . GLY A 1 205 ? 10.298 -0.964 -15.609 1.00 90.94 205 GLY A O 1
ATOM 1537 N N . PHE A 1 206 ? 8.558 -2.422 -15.529 1.00 92.12 206 PHE A N 1
ATOM 1538 C CA . PHE A 1 206 ? 7.580 -1.613 -14.816 1.00 92.12 206 PHE A CA 1
ATOM 1539 C C . PHE A 1 206 ? 7.322 -2.255 -13.468 1.00 92.12 206 PHE A C 1
ATOM 1541 O O . PHE A 1 206 ? 7.265 -3.482 -13.360 1.00 92.12 206 PHE A O 1
ATOM 1548 N N . TYR A 1 207 ? 7.220 -1.426 -12.441 1.00 90.31 207 TYR A N 1
ATOM 1549 C CA . TYR A 1 207 ? 7.127 -1.912 -11.082 1.00 90.31 207 TYR A CA 1
ATOM 1550 C C . TYR A 1 207 ? 6.268 -1.011 -10.227 1.00 90.31 207 TYR A C 1
ATOM 1552 O O . TYR A 1 207 ? 6.197 0.194 -10.468 1.00 90.31 207 TYR A O 1
ATOM 1560 N N . GLN A 1 208 ? 5.665 -1.593 -9.200 1.00 92.81 208 GLN A N 1
ATOM 1561 C CA . GLN A 1 208 ? 4.877 -0.847 -8.240 1.00 92.81 208 GLN A CA 1
ATOM 1562 C C . GLN A 1 208 ? 5.100 -1.297 -6.800 1.00 92.81 208 GLN A C 1
ATOM 1564 O O . GLN A 1 208 ? 5.484 -2.437 -6.527 1.00 92.81 208 GLN A O 1
ATOM 1569 N N . VAL A 1 209 ? 4.839 -0.376 -5.877 1.00 90.38 209 VAL A N 1
ATOM 1570 C CA . VAL A 1 209 ? 4.694 -0.638 -4.443 1.00 90.38 209 VAL A CA 1
ATOM 1571 C C . VAL A 1 209 ? 3.359 -0.063 -3.994 1.00 90.38 209 VAL A C 1
ATOM 1573 O O . VAL A 1 209 ? 3.033 1.078 -4.331 1.00 90.38 209 VAL A O 1
ATOM 1576 N N . LEU A 1 210 ? 2.612 -0.848 -3.219 1.00 94.62 210 LEU A N 1
ATOM 1577 C CA . LEU A 1 210 ? 1.352 -0.430 -2.622 1.00 94.62 210 LEU A CA 1
ATOM 1578 C C . LEU A 1 210 ? 1.579 -0.101 -1.147 1.00 94.62 210 LEU A C 1
ATOM 1580 O O . LEU A 1 210 ? 2.189 -0.880 -0.408 1.00 94.62 210 LEU A O 1
ATOM 1584 N N . VAL A 1 211 ? 1.074 1.053 -0.715 1.00 95.44 211 VAL A N 1
ATOM 1585 C CA . VAL A 1 211 ? 1.068 1.458 0.693 1.00 95.44 211 VAL A CA 1
ATOM 1586 C C . VAL A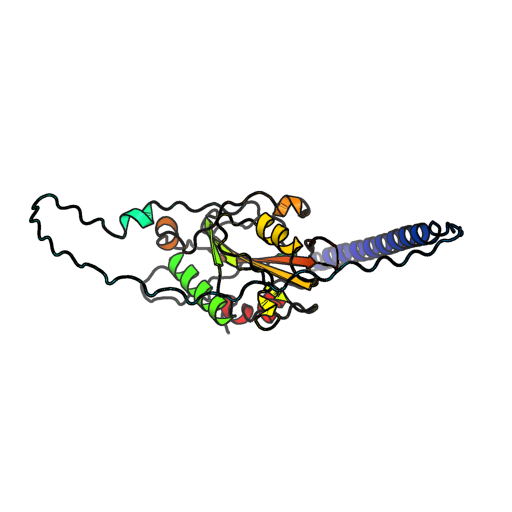 1 211 ? -0.364 1.716 1.124 1.00 95.44 211 VAL A C 1
ATOM 1588 O O . VAL A 1 211 ? -1.025 2.611 0.606 1.00 95.44 211 VAL A O 1
ATOM 1591 N N . PHE A 1 212 ? -0.833 0.946 2.095 1.00 97.88 212 PHE A N 1
ATOM 1592 C CA . PHE A 1 212 ? -2.139 1.108 2.714 1.00 97.88 212 PHE A CA 1
ATOM 1593 C C . PHE A 1 212 ? -1.970 1.955 3.964 1.00 97.88 212 PHE A C 1
ATOM 1595 O O . PHE A 1 212 ? -1.297 1.534 4.901 1.00 97.88 212 PHE A O 1
ATOM 1602 N N . ILE A 1 213 ? -2.576 3.135 3.993 1.00 98.06 213 ILE A N 1
ATOM 1603 C CA . ILE A 1 213 ? -2.608 3.988 5.178 1.00 98.06 213 ILE A CA 1
ATOM 1604 C C . ILE A 1 213 ? -3.989 3.870 5.804 1.00 98.06 213 ILE A C 1
ATOM 1606 O O . ILE A 1 213 ? -4.987 4.222 5.177 1.00 98.06 213 ILE A O 1
ATOM 1610 N N . VAL A 1 214 ? -4.038 3.373 7.037 1.00 98.38 214 VAL A N 1
ATOM 1611 C CA . VAL A 1 214 ? -5.262 3.238 7.828 1.00 98.38 214 VAL A CA 1
ATOM 1612 C C . VAL A 1 214 ? -5.192 4.237 8.971 1.00 98.38 214 VAL A C 1
ATOM 1614 O O . VAL A 1 214 ? -4.350 4.110 9.857 1.00 98.38 214 VAL A O 1
ATOM 1617 N N . THR A 1 215 ? -6.050 5.252 8.935 1.00 98.25 215 THR A N 1
ATOM 1618 C CA . THR A 1 215 ? -6.025 6.363 9.895 1.00 98.25 215 THR A CA 1
ATOM 1619 C C . THR A 1 215 ? -7.363 7.102 9.921 1.00 98.25 215 THR A C 1
ATOM 1621 O O . THR A 1 215 ? -8.139 7.041 8.967 1.00 98.25 215 THR A O 1
ATOM 1624 N N . ASP A 1 216 ? -7.647 7.788 11.023 1.00 97.00 216 ASP A N 1
ATOM 1625 C CA . ASP A 1 216 ? -8.716 8.781 11.162 1.00 97.00 216 ASP A CA 1
ATOM 1626 C C . ASP A 1 216 ? -8.269 10.210 10.787 1.00 97.00 216 ASP A C 1
ATOM 1628 O O . ASP A 1 216 ? -9.084 11.131 10.768 1.00 97.00 216 ASP A O 1
ATOM 1632 N N . GLN A 1 217 ? -6.988 10.403 10.458 1.00 96.31 217 GLN A N 1
ATOM 1633 C CA . GLN A 1 217 ? -6.413 11.693 10.081 1.00 96.31 217 GLN A CA 1
ATOM 1634 C C . GLN A 1 217 ? -6.329 11.871 8.555 1.00 96.31 217 GLN A C 1
ATOM 1636 O O . GLN A 1 217 ? -6.173 10.898 7.814 1.00 96.31 217 GLN A O 1
ATOM 1641 N N . PRO A 1 218 ? -6.362 13.113 8.038 1.00 94.06 218 PRO A N 1
ATOM 1642 C CA . PRO A 1 218 ? -6.102 13.368 6.626 1.00 94.06 218 PRO A CA 1
ATOM 1643 C C . PRO A 1 218 ? -4.701 12.903 6.206 1.00 94.06 218 PRO A C 1
ATOM 1645 O O . PRO A 1 218 ? -3.697 13.281 6.812 1.00 94.06 218 PRO A O 1
ATOM 1648 N N . VAL A 1 219 ? -4.626 12.134 5.120 1.00 94.00 219 VAL A N 1
ATOM 1649 C CA . VAL A 1 219 ? -3.353 11.804 4.470 1.00 94.00 219 VAL A CA 1
ATOM 1650 C C . VAL A 1 219 ? -2.948 12.986 3.596 1.00 94.00 219 VAL A C 1
ATOM 1652 O O . VAL A 1 219 ? -3.665 13.350 2.666 1.00 94.00 219 VAL A O 1
ATOM 1655 N N . VAL A 1 220 ? -1.815 13.607 3.919 1.00 90.44 220 VAL A N 1
ATOM 1656 C CA . VAL A 1 220 ? -1.304 14.790 3.218 1.00 90.44 220 VAL A CA 1
ATOM 1657 C C . VAL A 1 220 ? -0.009 14.474 2.486 1.00 90.44 220 VAL A C 1
ATOM 1659 O O . VAL A 1 220 ? 0.926 13.918 3.062 1.00 90.44 220 VAL A O 1
ATOM 1662 N N . THR A 1 221 ? 0.055 14.874 1.221 1.00 84.50 221 THR A N 1
ATOM 1663 C CA . THR A 1 221 ? 1.219 14.679 0.356 1.00 84.50 221 THR A CA 1
ATOM 1664 C C . THR A 1 221 ? 2.180 15.858 0.468 1.00 84.50 221 THR A C 1
ATOM 1666 O O . THR A 1 221 ? 1.767 17.020 0.464 1.00 84.50 221 THR A O 1
ATOM 1669 N N . SER A 1 222 ? 3.480 15.582 0.564 1.00 76.75 222 SER A N 1
ATOM 1670 C CA . SER A 1 222 ? 4.498 16.634 0.537 1.00 76.75 222 SER A CA 1
ATOM 1671 C C . SER A 1 222 ? 4.526 17.303 -0.846 1.00 76.75 222 SER A C 1
ATOM 1673 O O . SER A 1 222 ? 4.566 16.641 -1.873 1.00 76.75 222 SER A O 1
ATOM 1675 N N . GLY A 1 223 ? 4.473 18.637 -0.899 1.00 63.47 223 GLY A N 1
ATOM 1676 C CA . GLY A 1 223 ? 4.301 19.390 -2.155 1.00 63.47 223 GLY A CA 1
ATOM 1677 C C . GLY A 1 223 ? 5.517 19.431 -3.094 1.00 63.47 223 GLY A C 1
ATOM 1678 O O . GLY A 1 223 ? 5.482 20.143 -4.095 1.00 63.47 223 GLY A O 1
ATOM 1679 N N . LYS A 1 224 ? 6.609 18.722 -2.783 1.00 58.59 224 LYS A N 1
ATOM 1680 C CA . LYS A 1 224 ? 7.785 18.628 -3.660 1.00 58.59 224 LYS A CA 1
ATOM 1681 C C . LYS A 1 224 ? 7.624 17.426 -4.571 1.00 58.59 224 LYS A C 1
ATOM 1683 O O . LYS A 1 224 ? 7.334 16.350 -4.074 1.00 58.59 224 LYS A O 1
ATOM 1688 N N . GLN A 1 225 ? 7.846 17.597 -5.874 1.00 53.34 225 GLN A N 1
ATOM 1689 C CA . GLN A 1 225 ? 7.908 16.479 -6.814 1.00 53.34 225 GLN A CA 1
ATOM 1690 C C . GLN A 1 225 ? 8.932 15.465 -6.299 1.00 53.34 225 GLN A C 1
ATOM 1692 O O . GLN A 1 225 ? 10.094 15.822 -6.116 1.00 53.34 225 GLN A O 1
ATOM 1697 N N . ALA A 1 226 ? 8.476 14.242 -6.015 1.00 50.25 226 ALA A N 1
ATOM 1698 C CA . ALA A 1 226 ? 9.315 13.218 -5.419 1.00 50.25 226 ALA A CA 1
ATOM 1699 C C . ALA A 1 226 ? 10.470 12.929 -6.374 1.00 50.25 226 ALA A C 1
ATOM 1701 O O . ALA A 1 226 ? 10.281 12.370 -7.455 1.00 50.25 226 ALA A O 1
ATOM 1702 N N . THR A 1 227 ? 11.673 13.327 -5.986 1.00 48.03 227 THR A N 1
ATOM 1703 C CA . THR A 1 227 ? 12.874 12.811 -6.624 1.00 48.03 227 THR A CA 1
ATOM 1704 C C . THR A 1 227 ? 13.127 11.398 -6.111 1.00 48.03 227 THR A C 1
ATOM 1706 O O . THR A 1 227 ? 12.692 11.024 -5.017 1.00 48.03 227 THR A O 1
ATOM 1709 N N . TYR A 1 228 ? 13.886 10.610 -6.872 1.00 44.12 228 TYR A N 1
ATOM 1710 C CA . TYR A 1 228 ? 14.449 9.351 -6.382 1.00 44.12 228 TYR A CA 1
ATOM 1711 C C . TYR A 1 228 ? 15.068 9.532 -4.987 1.00 44.12 228 TYR A C 1
ATOM 1713 O O . TYR A 1 228 ? 14.823 8.731 -4.091 1.00 44.12 228 TYR A O 1
ATOM 1721 N N . SER A 1 229 ? 15.790 10.641 -4.768 1.00 41.97 229 SER A N 1
ATOM 1722 C CA . SER A 1 229 ? 16.391 10.972 -3.477 1.00 41.97 229 SER A CA 1
ATOM 1723 C C . SER A 1 229 ? 15.381 11.237 -2.350 1.00 41.97 229 SER A C 1
ATOM 1725 O O . SER A 1 229 ? 15.656 10.879 -1.205 1.00 41.97 229 SER A O 1
ATOM 1727 N N . ASP A 1 230 ? 14.200 11.789 -2.639 1.00 47.09 230 ASP A N 1
ATOM 1728 C CA . ASP A 1 230 ? 13.170 12.078 -1.625 1.00 47.09 230 ASP A CA 1
ATOM 1729 C C . ASP A 1 230 ? 12.494 10.796 -1.125 1.00 47.09 230 ASP A C 1
ATOM 1731 O O . ASP A 1 230 ? 12.272 10.621 0.078 1.00 47.09 230 ASP A O 1
ATOM 1735 N N . LEU A 1 231 ? 12.282 9.842 -2.036 1.00 48.06 231 LEU A N 1
ATOM 1736 C CA . LEU A 1 231 ? 11.913 8.471 -1.688 1.00 48.06 231 LEU A CA 1
ATOM 1737 C C . LEU A 1 231 ? 13.051 7.719 -0.974 1.00 48.06 231 LEU A C 1
ATOM 1739 O O . LEU A 1 231 ? 12.808 6.691 -0.343 1.00 48.06 231 LEU A O 1
ATOM 1743 N N . THR A 1 232 ? 14.295 8.218 -1.043 1.00 41.44 232 THR A N 1
ATOM 1744 C CA . THR A 1 232 ? 15.456 7.583 -0.399 1.00 41.44 232 THR A CA 1
ATOM 1745 C C . THR A 1 232 ? 15.755 8.027 1.033 1.00 41.44 232 THR A C 1
ATOM 1747 O O . THR A 1 232 ? 16.740 7.567 1.623 1.00 41.44 232 THR A O 1
ATOM 1750 N N . SER A 1 233 ? 14.922 8.885 1.630 1.00 43.38 233 SER A N 1
ATOM 1751 C CA . SER A 1 233 ? 15.036 9.174 3.062 1.00 43.38 233 SER A CA 1
ATOM 1752 C C . SER A 1 233 ? 14.887 7.868 3.864 1.00 43.38 233 SER A C 1
ATOM 1754 O O . SER A 1 233 ? 13.988 7.059 3.633 1.00 43.38 233 SER A O 1
ATOM 1756 N N . LYS A 1 234 ? 15.871 7.588 4.729 1.00 48.62 234 LYS A N 1
ATOM 1757 C CA . LYS A 1 234 ? 16.036 6.297 5.411 1.00 48.62 234 LYS A CA 1
ATOM 1758 C C . LYS A 1 234 ? 14.844 6.028 6.331 1.00 48.62 234 LYS A C 1
ATOM 1760 O O . LYS A 1 234 ? 14.831 6.507 7.462 1.00 48.62 234 LYS A O 1
ATOM 1765 N N . LEU A 1 235 ? 13.880 5.233 5.878 1.00 55.09 235 LEU A N 1
ATOM 1766 C CA . LEU A 1 235 ? 12.974 4.567 6.802 1.00 55.09 235 LEU A CA 1
ATOM 1767 C C . LEU A 1 235 ? 13.732 3.414 7.479 1.00 55.09 235 LEU A C 1
ATOM 1769 O O . LEU A 1 235 ? 14.475 2.690 6.810 1.00 55.09 235 LEU A O 1
ATOM 1773 N N . PRO A 1 236 ? 13.636 3.278 8.807 1.00 60.84 236 PRO A N 1
ATOM 1774 C CA . PRO A 1 236 ? 14.101 2.082 9.487 1.00 60.84 236 PRO A CA 1
ATOM 1775 C C . PRO A 1 236 ? 13.114 0.922 9.210 1.00 60.84 236 PRO A C 1
ATOM 1777 O O . PRO A 1 236 ? 12.008 1.163 8.722 1.00 60.84 236 PRO A O 1
ATOM 1780 N N . PRO A 1 237 ? 13.488 -0.348 9.443 1.00 67.19 237 PRO A N 1
ATOM 1781 C CA . PRO A 1 237 ? 12.639 -1.496 9.100 1.00 67.19 237 PRO A CA 1
ATOM 1782 C C . PRO A 1 237 ? 11.290 -1.432 9.825 1.00 67.19 237 PRO A C 1
ATOM 1784 O O . PRO A 1 237 ? 11.231 -1.146 11.017 1.00 67.19 237 PRO A O 1
ATOM 1787 N N . GLY A 1 238 ? 10.201 -1.686 9.113 1.00 72.12 238 GLY A N 1
ATOM 1788 C CA . GLY A 1 238 ? 8.895 -1.899 9.717 1.00 72.12 238 GLY A CA 1
ATOM 1789 C C . GLY A 1 238 ? 8.837 -3.256 10.415 1.00 72.12 238 GLY A C 1
ATOM 1790 O O . GLY A 1 238 ? 9.728 -4.094 10.257 1.00 72.12 238 GLY A O 1
ATOM 1791 N N . ALA A 1 239 ? 7.786 -3.475 11.197 1.00 85.50 239 ALA A N 1
ATOM 1792 C CA . ALA A 1 239 ? 7.541 -4.788 11.787 1.00 85.50 239 ALA A CA 1
ATOM 1793 C C . ALA A 1 239 ? 6.892 -5.744 10.783 1.00 85.50 239 ALA A C 1
ATOM 1795 O O . ALA A 1 239 ? 6.235 -5.320 9.835 1.00 85.50 239 ALA A O 1
ATOM 1796 N N . ASP A 1 240 ? 7.065 -7.040 11.018 1.00 86.19 240 ASP A N 1
ATOM 1797 C CA . ASP A 1 240 ? 6.400 -8.133 10.300 1.00 86.19 240 ASP A CA 1
ATOM 1798 C C . ASP A 1 240 ? 4.914 -8.283 10.682 1.00 86.19 240 ASP A C 1
ATOM 1800 O O . ASP A 1 240 ? 4.122 -8.819 9.907 1.00 86.19 240 ASP A O 1
ATOM 1804 N N . ARG A 1 241 ? 4.540 -7.771 11.859 1.00 90.19 241 ARG A N 1
ATOM 1805 C CA . ARG A 1 241 ? 3.182 -7.728 12.413 1.00 90.19 241 ARG A CA 1
ATOM 1806 C C . ARG A 1 241 ? 2.890 -6.370 13.045 1.00 90.19 241 ARG A C 1
ATOM 1808 O O . ARG A 1 241 ? 3.814 -5.670 13.469 1.00 90.19 241 ARG A O 1
ATOM 1815 N N . LEU A 1 242 ? 1.620 -6.010 13.183 1.00 93.75 242 LEU A N 1
ATOM 1816 C CA . LEU A 1 242 ? 1.249 -4.826 13.951 1.00 93.75 242 LEU A CA 1
ATOM 1817 C C . LEU A 1 242 ? 1.416 -5.095 15.464 1.00 93.75 242 LEU A C 1
ATOM 1819 O O . LEU A 1 242 ? 0.841 -6.054 15.983 1.00 93.75 242 LEU A O 1
ATOM 1823 N N . PRO A 1 243 ? 2.175 -4.274 16.215 1.00 93.56 243 PRO A N 1
ATOM 1824 C CA . PRO A 1 243 ? 2.317 -4.457 17.657 1.00 93.56 243 PRO A CA 1
ATOM 1825 C C . PRO A 1 243 ? 0.982 -4.329 18.380 1.00 93.56 243 PRO A C 1
ATOM 1827 O O . PRO A 1 243 ? 0.143 -3.509 17.996 1.00 93.56 243 PRO A O 1
ATOM 1830 N N . SER A 1 244 ? 0.842 -5.050 19.494 1.00 93.12 244 SER A N 1
ATOM 1831 C CA . SER A 1 244 ? -0.359 -5.022 20.342 1.00 93.12 244 SER A CA 1
ATOM 1832 C C . SER A 1 244 ? -0.774 -3.600 20.743 1.00 93.12 244 SER A C 1
ATOM 1834 O O . SER A 1 244 ? -1.959 -3.271 20.719 1.00 93.12 244 SER A O 1
ATOM 1836 N N . ALA A 1 245 ? 0.202 -2.719 21.001 1.00 92.62 245 ALA A N 1
ATOM 1837 C CA . ALA A 1 245 ? -0.006 -1.305 21.321 1.00 92.62 245 ALA A CA 1
ATOM 1838 C C . ALA A 1 245 ? -0.775 -0.520 20.238 1.00 92.62 245 ALA A C 1
ATOM 1840 O O . ALA A 1 245 ? -1.354 0.529 20.526 1.00 92.62 245 ALA A O 1
ATOM 1841 N N . ILE A 1 246 ? -0.772 -1.004 18.993 1.00 95.19 246 ILE A N 1
ATOM 1842 C CA . ILE A 1 246 ? -1.558 -0.448 17.893 1.00 95.19 246 ILE A CA 1
ATOM 1843 C C . ILE A 1 246 ? -2.768 -1.330 17.586 1.00 95.19 246 ILE A C 1
ATOM 1845 O O . ILE A 1 246 ? -3.870 -0.789 17.496 1.00 95.19 246 ILE A O 1
ATOM 1849 N N . SER A 1 247 ? -2.580 -2.645 17.433 1.00 96.25 247 SER A N 1
ATOM 1850 C CA . SER A 1 247 ? -3.615 -3.563 16.940 1.00 96.25 247 SER A CA 1
ATOM 1851 C C . SER A 1 247 ? -4.813 -3.686 17.883 1.00 96.25 247 SER A C 1
ATOM 1853 O O . SER A 1 247 ? -5.937 -3.801 17.412 1.00 96.25 247 SER A O 1
ATOM 1855 N N . THR A 1 248 ? -4.610 -3.566 19.197 1.00 95.44 248 THR A N 1
ATOM 1856 C CA . THR A 1 248 ? -5.692 -3.632 20.202 1.00 95.44 248 THR A CA 1
ATOM 1857 C C . THR A 1 248 ? -6.496 -2.342 20.346 1.00 95.44 248 THR A C 1
ATOM 1859 O O . THR A 1 248 ? -7.514 -2.321 21.038 1.00 95.44 248 THR A O 1
ATOM 1862 N N . ARG A 1 249 ? -6.064 -1.246 19.711 1.00 95.81 249 ARG A N 1
ATOM 1863 C CA . ARG A 1 249 ? -6.796 0.022 19.771 1.00 95.81 249 ARG A CA 1
ATOM 1864 C C . ARG A 1 249 ? -8.036 -0.056 18.885 1.00 95.81 249 ARG A C 1
ATOM 1866 O O . ARG A 1 249 ? -7.960 -0.507 17.741 1.00 95.81 249 ARG A O 1
ATOM 1873 N N . ASN A 1 250 ? -9.154 0.453 19.393 1.00 96.62 250 ASN A N 1
ATOM 1874 C CA . ASN A 1 250 ? -10.375 0.619 18.609 1.00 96.62 250 ASN A CA 1
ATOM 1875 C C . ASN A 1 250 ? -10.146 1.627 17.475 1.00 96.62 250 ASN A C 1
ATOM 1877 O O . ASN A 1 250 ? -9.476 2.645 17.671 1.00 96.62 250 ASN A O 1
ATOM 1881 N N . THR A 1 251 ? -10.731 1.371 16.306 1.00 95.81 251 THR A N 1
ATOM 1882 C CA . THR A 1 251 ? -10.790 2.369 15.233 1.00 95.81 251 THR A CA 1
ATOM 1883 C C . THR A 1 251 ? -11.724 3.507 15.638 1.00 95.81 251 THR A C 1
ATOM 1885 O O . THR A 1 251 ? -12.788 3.252 16.206 1.00 95.81 251 THR A O 1
ATOM 1888 N N . ALA A 1 252 ? -11.352 4.748 15.334 1.00 93.31 252 ALA A N 1
ATOM 1889 C CA . ALA A 1 252 ? -12.200 5.907 15.589 1.00 93.31 252 ALA A CA 1
ATOM 1890 C C . ALA A 1 252 ? -13.286 6.062 14.512 1.00 93.31 252 ALA A C 1
ATOM 1892 O O . ALA A 1 252 ? -13.142 5.603 13.371 1.00 93.31 252 ALA A O 1
ATOM 1893 N N . ASP A 1 253 ? -14.356 6.782 14.849 1.00 86.88 253 ASP A N 1
ATOM 1894 C CA . ASP A 1 253 ? -15.344 7.209 13.863 1.00 86.88 253 ASP A CA 1
ATOM 1895 C C . ASP A 1 253 ? -14.657 8.074 12.803 1.00 86.88 253 ASP A C 1
ATOM 1897 O O . ASP A 1 253 ? -14.087 9.122 13.095 1.00 86.88 253 ASP A O 1
ATOM 1901 N N . GLY A 1 254 ? -14.691 7.616 11.553 1.00 91.50 254 GLY A N 1
ATOM 1902 C CA . GLY A 1 254 ? -13.996 8.295 10.460 1.00 91.50 254 GLY A CA 1
ATOM 1903 C C . GLY A 1 254 ? -12.664 7.671 10.059 1.00 91.50 254 GLY A C 1
ATOM 1904 O O . GLY A 1 254 ? -12.097 8.136 9.077 1.00 91.50 254 GLY A O 1
ATOM 1905 N N . THR A 1 255 ? -12.202 6.587 10.698 1.00 97.12 255 THR A 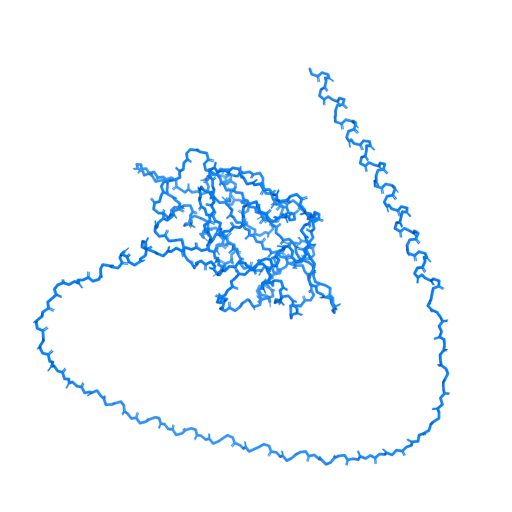N 1
ATOM 1906 C CA . THR A 1 255 ? -11.064 5.819 10.169 1.00 97.12 255 THR A CA 1
ATOM 1907 C C . THR A 1 255 ? -11.342 5.383 8.723 1.00 97.12 255 THR A C 1
ATOM 1909 O O . THR A 1 255 ? -12.423 4.877 8.389 1.00 97.12 255 THR A O 1
ATOM 1912 N N . ARG A 1 256 ? -10.378 5.634 7.837 1.00 97.44 256 ARG A N 1
ATOM 1913 C CA . ARG A 1 256 ? -10.412 5.282 6.414 1.00 97.44 256 ARG A CA 1
ATOM 1914 C C . ARG A 1 256 ? -9.130 4.568 6.019 1.00 97.44 256 ARG A C 1
ATOM 1916 O O . ARG A 1 256 ? -8.109 4.684 6.692 1.00 97.44 256 ARG A O 1
ATOM 1923 N N . CYS A 1 257 ? -9.201 3.851 4.904 1.00 98.00 257 CYS A N 1
ATOM 1924 C CA . CYS A 1 257 ? -8.040 3.297 4.228 1.00 98.00 257 CYS A CA 1
ATOM 1925 C C . CYS A 1 257 ? -7.763 4.099 2.951 1.00 98.00 257 CYS A C 1
ATOM 1927 O O . CYS A 1 257 ? -8.612 4.171 2.066 1.00 98.00 257 CYS A O 1
ATOM 1929 N N . THR A 1 258 ? -6.579 4.687 2.838 1.00 98.06 258 THR A N 1
ATOM 1930 C CA . THR A 1 258 ? -6.097 5.302 1.597 1.00 98.06 258 THR A CA 1
ATOM 1931 C C . THR A 1 258 ? -4.981 4.439 1.039 1.00 98.06 258 THR A C 1
ATOM 1933 O O . THR A 1 258 ? -4.046 4.105 1.767 1.00 98.06 258 THR A O 1
ATOM 1936 N N . VAL A 1 259 ? -5.055 4.088 -0.246 1.00 97.94 259 VAL A N 1
ATOM 1937 C CA . VAL A 1 259 ? -3.986 3.336 -0.907 1.00 97.94 259 VAL A CA 1
ATOM 1938 C C . VAL A 1 259 ? -3.156 4.277 -1.764 1.00 97.94 259 VAL A C 1
ATOM 1940 O O . VAL A 1 259 ? -3.681 4.928 -2.668 1.00 97.94 259 VAL A O 1
ATOM 1943 N N . LEU A 1 260 ? -1.861 4.329 -1.471 1.00 95.62 260 LEU A N 1
ATOM 1944 C CA . LEU A 1 260 ? -0.858 5.043 -2.247 1.00 95.62 260 LEU A CA 1
ATOM 1945 C C . LEU A 1 260 ? -0.138 4.059 -3.165 1.00 95.62 260 LEU A C 1
ATOM 1947 O O . LEU A 1 260 ? 0.254 2.972 -2.734 1.00 95.62 260 LEU A O 1
ATOM 1951 N N . ILE A 1 261 ? 0.065 4.463 -4.414 1.00 95.19 261 ILE A N 1
ATOM 1952 C CA . ILE A 1 261 ? 0.739 3.659 -5.428 1.00 95.19 261 ILE A CA 1
ATOM 1953 C C . ILE A 1 261 ? 1.967 4.410 -5.897 1.00 95.19 261 ILE A C 1
ATOM 1955 O O . ILE A 1 261 ? 1.873 5.548 -6.358 1.00 95.19 261 ILE A O 1
ATOM 1959 N N . TYR A 1 262 ? 3.113 3.751 -5.794 1.00 90.56 262 TYR A N 1
ATOM 1960 C CA . TYR A 1 262 ? 4.374 4.255 -6.314 1.00 90.56 262 TYR A CA 1
ATOM 1961 C C . TYR A 1 262 ? 4.762 3.427 -7.530 1.00 90.56 262 TYR A C 1
ATOM 1963 O O . TYR A 1 262 ? 5.039 2.239 -7.398 1.00 90.56 262 TYR A O 1
ATOM 1971 N N . GLU A 1 263 ? 4.762 4.059 -8.700 1.00 91.25 263 GLU A N 1
ATOM 1972 C CA . GLU A 1 263 ? 5.193 3.495 -9.975 1.00 91.25 263 GLU A CA 1
ATOM 1973 C C . GLU A 1 263 ? 6.690 3.744 -10.176 1.00 91.25 263 GLU A C 1
ATOM 1975 O O . GLU A 1 263 ? 7.186 4.864 -10.009 1.00 91.25 263 GLU A O 1
ATOM 1980 N N . PHE A 1 264 ? 7.399 2.711 -10.618 1.00 86.44 264 PHE A N 1
ATOM 1981 C CA . PHE A 1 264 ? 8.803 2.776 -10.993 1.00 86.44 264 PHE A CA 1
ATOM 1982 C C . PHE A 1 264 ? 9.000 2.205 -12.391 1.00 86.44 264 PHE A C 1
ATOM 1984 O O . PHE A 1 264 ? 8.412 1.185 -12.763 1.00 86.44 264 PHE A O 1
ATOM 1991 N N . ARG A 1 265 ? 9.880 2.840 -13.161 1.00 87.81 265 ARG A N 1
ATOM 1992 C CA . ARG A 1 265 ? 10.319 2.349 -14.464 1.00 87.81 265 ARG A CA 1
ATOM 1993 C C . ARG A 1 265 ? 11.827 2.206 -14.473 1.00 87.81 265 ARG A C 1
ATOM 1995 O O . ARG A 1 265 ? 12.532 3.168 -14.186 1.00 87.81 265 ARG A O 1
ATOM 2002 N N . LYS A 1 266 ? 12.317 1.037 -14.876 1.00 84.31 266 LYS A N 1
ATOM 2003 C CA . LYS A 1 266 ? 13.742 0.799 -15.108 1.00 84.31 266 LYS A CA 1
ATOM 2004 C C . LYS A 1 266 ? 13.996 0.527 -16.586 1.00 84.31 266 LYS A C 1
ATOM 2006 O O . LYS A 1 266 ? 13.412 -0.394 -17.152 1.00 84.31 266 LYS A O 1
ATOM 2011 N N . ALA A 1 267 ? 14.861 1.329 -17.202 1.00 86.38 267 ALA A N 1
ATOM 2012 C CA . ALA A 1 267 ? 15.378 1.075 -18.545 1.00 86.38 267 ALA A CA 1
ATOM 2013 C C . ALA A 1 267 ? 16.705 0.298 -18.477 1.00 86.38 267 ALA A C 1
ATOM 2015 O O . ALA A 1 267 ? 17.345 0.225 -17.423 1.00 86.38 267 ALA A O 1
ATOM 2016 N N . ASP A 1 268 ? 17.118 -0.302 -19.592 1.00 83.56 268 ASP A N 1
ATOM 2017 C CA . ASP A 1 268 ? 18.398 -1.010 -19.663 1.00 83.56 268 ASP A CA 1
ATOM 2018 C C . ASP A 1 268 ? 19.565 -0.048 -19.415 1.00 83.56 268 ASP A C 1
ATOM 2020 O O . ASP A 1 268 ? 19.622 1.042 -19.982 1.00 83.56 268 ASP A O 1
ATOM 2024 N N . GLY A 1 269 ? 20.488 -0.445 -18.534 1.00 76.12 269 GLY A N 1
ATOM 2025 C CA . GLY A 1 269 ? 21.653 0.367 -18.173 1.00 76.12 269 GLY A CA 1
ATOM 2026 C C . GLY A 1 269 ? 21.328 1.691 -17.469 1.00 76.12 269 GLY A C 1
ATOM 2027 O O . GLY A 1 269 ? 22.187 2.568 -17.431 1.00 76.12 269 GLY A O 1
ATOM 2028 N N . GLN A 1 270 ? 20.107 1.864 -16.953 1.00 76.31 270 GLN A N 1
ATOM 2029 C CA . GLN A 1 270 ? 19.676 3.044 -16.200 1.00 76.31 270 GLN A CA 1
ATOM 2030 C C . GLN A 1 270 ? 19.149 2.639 -14.821 1.00 76.31 270 GLN A C 1
ATOM 2032 O O . GLN A 1 270 ? 18.648 1.525 -14.635 1.00 76.31 270 GLN A O 1
ATOM 2037 N N . ASP A 1 271 ? 19.215 3.570 -13.873 1.00 71.50 271 ASP A N 1
ATOM 2038 C CA . ASP A 1 271 ? 18.547 3.422 -12.584 1.00 71.50 271 ASP A CA 1
ATOM 2039 C C . ASP A 1 271 ? 17.021 3.474 -12.752 1.00 71.50 271 ASP A C 1
ATOM 2041 O O . ASP A 1 271 ? 16.489 4.031 -13.719 1.00 71.50 271 ASP A O 1
ATOM 2045 N N . ALA A 1 272 ? 16.296 2.876 -11.805 1.00 74.31 272 ALA A N 1
ATOM 2046 C CA . ALA A 1 272 ? 14.846 3.005 -11.777 1.00 74.31 272 ALA A CA 1
ATOM 2047 C C . ALA A 1 272 ? 14.446 4.457 -11.483 1.00 74.31 272 ALA A C 1
ATOM 2049 O O . ALA A 1 272 ? 14.991 5.089 -10.584 1.00 74.31 272 ALA A O 1
ATOM 2050 N N . ALA A 1 273 ? 13.457 4.972 -12.205 1.00 75.25 273 ALA A N 1
ATOM 2051 C CA . ALA A 1 273 ? 12.885 6.291 -11.985 1.00 75.25 273 ALA A CA 1
ATOM 2052 C C . ALA A 1 273 ? 11.441 6.170 -11.496 1.00 75.25 273 ALA A C 1
ATOM 2054 O O . ALA A 1 273 ? 10.676 5.343 -11.995 1.00 75.25 273 ALA A O 1
ATOM 2055 N N . VAL A 1 274 ? 11.071 7.018 -10.538 1.00 76.25 274 VAL A N 1
ATOM 2056 C CA . VAL A 1 274 ? 9.687 7.165 -10.074 1.00 76.25 274 VAL A CA 1
ATOM 2057 C C . VAL A 1 274 ? 8.872 7.844 -11.166 1.00 76.25 274 VAL A C 1
ATOM 2059 O O . VAL A 1 274 ? 9.332 8.812 -11.775 1.00 76.25 274 VAL A O 1
ATOM 2062 N N . VAL A 1 275 ? 7.655 7.369 -11.399 1.00 81.38 275 VAL A N 1
ATOM 2063 C CA . VAL A 1 275 ? 6.745 7.953 -12.387 1.00 81.38 275 VAL A CA 1
ATOM 2064 C C . VAL A 1 275 ? 5.702 8.794 -11.656 1.00 81.38 275 VAL A C 1
ATOM 2066 O O . VAL A 1 275 ? 4.785 8.253 -11.051 1.00 81.38 275 VAL A O 1
ATOM 2069 N N . VAL A 1 276 ? 5.849 10.121 -11.667 1.00 80.31 276 VAL A N 1
ATOM 2070 C CA . VAL A 1 276 ? 4.879 11.058 -11.069 1.00 80.31 276 VAL A CA 1
ATOM 2071 C C . VAL A 1 276 ? 4.554 12.169 -12.081 1.00 80.31 276 VAL A C 1
ATOM 2073 O O . VAL A 1 276 ? 5.479 12.866 -12.506 1.00 80.31 276 VAL A O 1
ATOM 2076 N N . PRO A 1 277 ? 3.276 12.381 -12.460 1.00 84.12 277 PRO A N 1
ATOM 2077 C CA . PRO A 1 277 ? 2.113 11.565 -12.098 1.00 84.12 277 PRO A CA 1
ATOM 2078 C C . PRO A 1 277 ? 2.192 10.159 -12.709 1.00 84.12 277 PRO A C 1
ATOM 2080 O O . PRO A 1 277 ? 2.901 9.943 -13.692 1.00 84.12 277 PRO A O 1
ATOM 2083 N N . GLY A 1 278 ? 1.456 9.222 -12.118 1.00 85.88 278 GLY A N 1
ATOM 2084 C CA . GLY A 1 278 ? 1.315 7.860 -12.614 1.00 85.88 278 GLY A CA 1
ATOM 2085 C C . GLY A 1 278 ? 0.607 7.789 -13.963 1.00 85.88 278 GLY A C 1
ATOM 2086 O O . GLY A 1 278 ? -0.034 8.739 -14.422 1.00 85.88 278 GLY A O 1
ATOM 2087 N N . SER A 1 279 ? 0.741 6.641 -14.614 1.00 90.19 279 SER A N 1
ATOM 2088 C CA . SER A 1 279 ? 0.229 6.420 -15.970 1.00 90.19 279 SER A CA 1
ATOM 2089 C C . SER A 1 279 ? -1.214 5.904 -16.016 1.00 90.19 279 SER A C 1
ATOM 2091 O O . SER A 1 279 ? -1.869 6.041 -17.051 1.00 90.19 279 SER A O 1
ATOM 2093 N N . ILE A 1 280 ? -1.730 5.363 -14.906 1.00 95.44 280 ILE A N 1
ATOM 2094 C CA . ILE A 1 280 ? -3.140 4.975 -14.730 1.00 95.44 280 ILE A CA 1
ATOM 2095 C C . ILE A 1 280 ? -3.650 5.377 -13.338 1.00 95.44 280 ILE A C 1
ATOM 2097 O O . ILE A 1 280 ? -2.880 5.791 -12.472 1.00 95.44 280 ILE A O 1
ATOM 2101 N N . SER A 1 281 ? -4.964 5.283 -13.111 1.00 96.81 281 SER A N 1
ATOM 2102 C CA . SER A 1 281 ? -5.550 5.626 -11.812 1.00 96.81 281 SER A CA 1
ATOM 2103 C C . SER A 1 281 ? -5.229 4.580 -10.738 1.00 96.81 281 SER A C 1
ATOM 2105 O O . SER A 1 281 ? -4.988 3.410 -11.040 1.00 96.81 281 SER A O 1
ATOM 2107 N N . ALA A 1 282 ? -5.311 4.966 -9.459 1.00 96.94 282 ALA A N 1
ATOM 2108 C CA . ALA A 1 282 ? -5.098 4.022 -8.361 1.00 96.94 282 ALA A CA 1
ATOM 2109 C C . ALA A 1 282 ? -6.110 2.867 -8.370 1.00 96.94 282 ALA A C 1
ATOM 2111 O O . ALA A 1 282 ? -5.771 1.726 -8.067 1.00 96.94 282 ALA A O 1
ATOM 2112 N N . ARG A 1 283 ? -7.351 3.145 -8.782 1.00 96.94 283 ARG A N 1
ATOM 2113 C CA . ARG A 1 283 ? -8.372 2.112 -8.967 1.00 96.94 283 ARG A CA 1
ATOM 2114 C C . ARG A 1 283 ? -7.964 1.102 -10.037 1.00 96.94 283 ARG A C 1
ATOM 2116 O O . ARG A 1 283 ? -8.125 -0.091 -9.803 1.00 96.94 283 ARG A O 1
ATOM 2123 N N . ASP A 1 284 ? -7.445 1.558 -11.176 1.00 97.94 284 ASP A N 1
ATOM 2124 C CA . ASP A 1 284 ? -7.061 0.664 -12.276 1.00 97.94 284 ASP A CA 1
ATOM 2125 C C . ASP A 1 284 ? -5.907 -0.257 -11.869 1.00 97.94 284 ASP A C 1
ATOM 2127 O O . ASP A 1 284 ? -5.956 -1.455 -12.145 1.00 97.94 284 ASP A O 1
ATOM 2131 N N . HIS A 1 285 ? -4.908 0.270 -11.152 1.00 97.69 285 HIS A N 1
ATOM 2132 C CA . HIS A 1 285 ? -3.847 -0.543 -10.545 1.00 97.69 285 HIS A CA 1
ATOM 2133 C C . HIS A 1 285 ? -4.421 -1.616 -9.616 1.00 97.69 285 HIS A C 1
ATOM 2135 O O . HIS A 1 285 ? -4.147 -2.801 -9.785 1.00 97.69 285 HIS A O 1
ATOM 2141 N N . LEU A 1 286 ? -5.293 -1.228 -8.679 1.00 97.69 286 LEU A N 1
ATOM 2142 C CA . LEU A 1 286 ? -5.906 -2.161 -7.730 1.00 97.69 286 LEU A CA 1
ATOM 2143 C C . LEU A 1 286 ? -6.826 -3.185 -8.406 1.00 97.69 286 LEU A C 1
ATOM 2145 O O . LEU A 1 286 ? -6.946 -4.306 -7.918 1.00 97.69 286 LEU A O 1
ATOM 2149 N N . GLN A 1 287 ? -7.474 -2.840 -9.520 1.00 97.50 287 GLN A N 1
ATOM 2150 C CA . GLN A 1 287 ? -8.240 -3.795 -10.323 1.00 97.50 287 GLN A CA 1
ATOM 2151 C C . GLN A 1 287 ? -7.316 -4.809 -11.003 1.00 97.50 287 GLN A C 1
ATOM 2153 O O . GLN A 1 287 ? -7.597 -6.006 -10.963 1.00 97.50 287 GLN A O 1
ATOM 2158 N N . ARG A 1 288 ? -6.199 -4.352 -11.580 1.00 97.50 288 ARG A N 1
ATOM 2159 C CA . ARG A 1 288 ? -5.208 -5.211 -12.249 1.00 97.50 288 ARG A CA 1
ATOM 2160 C C . ARG A 1 288 ? -4.477 -6.131 -11.271 1.00 97.50 288 ARG A C 1
ATOM 2162 O O . ARG A 1 288 ? -4.165 -7.259 -11.639 1.00 97.50 288 ARG A O 1
ATOM 2169 N N . SER A 1 289 ? -4.297 -5.696 -10.025 1.00 95.75 289 SER A N 1
ATOM 2170 C CA . SER A 1 289 ? -3.768 -6.514 -8.925 1.00 95.75 289 SER A CA 1
ATOM 2171 C C . SER A 1 289 ? -4.836 -7.323 -8.174 1.00 95.75 289 SER A C 1
ATOM 2173 O O . SER A 1 289 ? -4.525 -7.904 -7.142 1.00 95.75 289 SER A O 1
ATOM 2175 N N . ALA A 1 290 ? -6.086 -7.369 -8.656 1.00 96.19 290 ALA A N 1
ATOM 2176 C CA . ALA A 1 290 ? -7.209 -8.096 -8.043 1.00 96.19 290 ALA A CA 1
ATOM 2177 C C . ALA A 1 290 ? -7.571 -7.682 -6.594 1.00 96.19 290 ALA A C 1
ATOM 2179 O O . ALA A 1 290 ? -8.245 -8.420 -5.880 1.00 96.19 290 ALA A O 1
ATOM 2180 N N . LEU A 1 291 ? -7.189 -6.476 -6.169 1.00 96.75 291 LEU A N 1
ATOM 2181 C CA . LEU A 1 291 ? -7.442 -5.940 -4.826 1.00 96.75 291 LEU A CA 1
ATOM 2182 C C . LEU A 1 291 ? -8.707 -5.078 -4.747 1.00 96.75 291 LEU A C 1
ATOM 2184 O O . LEU A 1 291 ? -9.351 -5.009 -3.700 1.00 96.75 291 LEU A O 1
ATOM 2188 N N . TRP A 1 292 ? -9.081 -4.409 -5.844 1.00 96.31 292 TRP A N 1
ATOM 2189 C CA . TRP A 1 292 ? -10.148 -3.400 -5.822 1.00 96.31 292 TRP A CA 1
ATOM 2190 C C . TRP A 1 292 ? -11.498 -3.953 -5.357 1.00 96.31 292 TRP A C 1
ATOM 2192 O O . TRP A 1 292 ? -12.165 -3.316 -4.550 1.00 96.31 292 TRP A O 1
ATOM 2202 N N . ALA A 1 293 ? -11.901 -5.125 -5.855 1.00 93.31 293 ALA A N 1
ATOM 2203 C CA . ALA A 1 293 ? -13.199 -5.713 -5.519 1.00 93.31 293 ALA A CA 1
ATOM 2204 C C . ALA A 1 293 ? -13.328 -6.017 -4.019 1.00 93.31 293 ALA A C 1
ATOM 2206 O O . ALA A 1 293 ? -14.388 -5.807 -3.441 1.00 93.31 293 ALA A O 1
ATOM 2207 N N . GLY A 1 294 ? -12.238 -6.461 -3.388 1.00 93.44 294 GLY A N 1
ATOM 2208 C CA . GLY A 1 294 ? -12.200 -6.688 -1.950 1.00 93.44 294 GLY A CA 1
ATOM 2209 C C . GLY A 1 294 ? -12.215 -5.384 -1.157 1.00 93.44 294 GLY A C 1
ATOM 2210 O O . GLY A 1 294 ? -13.038 -5.226 -0.264 1.00 93.44 294 GLY A O 1
ATOM 2211 N N . LEU A 1 295 ? -11.363 -4.422 -1.526 1.00 93.75 295 LEU A N 1
ATOM 2212 C CA . LEU A 1 295 ? -11.224 -3.139 -0.821 1.00 93.75 295 LEU A CA 1
ATOM 2213 C C . LEU A 1 295 ? -12.461 -2.244 -0.912 1.00 93.75 295 LEU A C 1
ATOM 2215 O O . LEU A 1 295 ? -12.806 -1.573 0.057 1.00 93.75 295 LEU A O 1
ATOM 2219 N N . ALA A 1 296 ? -13.123 -2.213 -2.069 1.00 86.81 296 ALA A N 1
ATOM 2220 C CA . ALA A 1 296 ? -14.319 -1.402 -2.268 1.00 86.81 296 ALA A CA 1
ATOM 2221 C C . ALA A 1 296 ? -15.531 -1.925 -1.475 1.00 86.81 296 ALA A C 1
ATOM 2223 O O . ALA A 1 296 ? -16.531 -1.217 -1.380 1.00 86.81 296 ALA A O 1
ATOM 2224 N N . GLY A 1 297 ? -15.435 -3.141 -0.917 1.00 73.06 297 GLY A N 1
ATOM 2225 C CA . GLY A 1 297 ? -16.595 -3.946 -0.569 1.00 73.06 297 GLY A CA 1
ATOM 2226 C C . GLY A 1 297 ? -17.270 -4.395 -1.862 1.00 73.06 297 GLY A C 1
ATOM 2227 O O . GLY A 1 297 ? -17.672 -3.569 -2.683 1.00 73.06 297 GLY A O 1
ATOM 2228 N N . ALA A 1 298 ? -17.357 -5.703 -2.095 1.00 52.47 298 ALA A N 1
ATOM 2229 C CA . ALA A 1 298 ? -18.191 -6.189 -3.187 1.00 52.47 298 ALA A CA 1
ATOM 2230 C C . ALA A 1 298 ? -19.625 -5.636 -3.001 1.00 52.47 298 ALA A C 1
ATOM 2232 O O . ALA A 1 298 ? -20.055 -5.507 -1.850 1.00 52.47 298 ALA A O 1
ATOM 2233 N N . PRO A 1 299 ? -20.335 -5.260 -4.081 1.00 40.84 299 PRO A N 1
ATOM 2234 C CA . PRO A 1 299 ? -21.759 -4.952 -3.981 1.00 40.84 299 PRO A CA 1
ATOM 2235 C C . PRO A 1 299 ? -22.555 -6.129 -3.402 1.00 40.84 299 PRO A C 1
ATOM 2237 O O . PRO A 1 299 ? -22.122 -7.291 -3.591 1.00 40.84 299 PRO A O 1
#

Secondary structure (DSSP, 8-state):
--HHHHHHHHHHHHHHHHHHHHHHHHHHHHHHHHSS----------------PPPPPPPPPPPPPPPPPPP-----------------HHHHHTT-PPPBPPSSBPPPSEEPPPBPSTTS-PPTT---BHHHHHHHHHHHHHHTT---EEEEEETTEEEEEEPPEEE-TTSPBPPTTGGG-S---S-SS--HHHHHHTTTTSPSEEEEEEEEEEESSPP-B-SS---HHHHTS-PPPPBSS--HHHHTSBPPTT-EEEEEEEEEEE-TTS--EE-SS-SS-HHHHHHHTT-HHHHT---

Organism: NCBI:txid758793

pLDDT: mean 74.14, std 20.46, range [33.97, 98.38]